Protein AF-A0A225ULP5-F1 (afdb_monomer)

Solvent-accessible surface area (backbone atoms only — not comparable to full-atom values): 18630 Å² total; per-residue (Å²): 131,81,95,67,54,70,68,59,54,51,52,46,53,53,50,53,53,53,52,51,54,61,51,59,73,66,61,77,85,77,83,89,90,82,88,82,90,83,83,90,79,92,70,83,70,77,84,69,77,52,71,67,60,56,49,53,52,48,53,53,54,69,75,39,96,61,97,64,88,80,78,78,78,83,64,71,50,63,64,52,46,52,62,60,49,66,76,42,88,82,40,70,64,61,54,52,37,65,70,62,57,73,85,43,67,78,74,53,68,98,56,97,63,80,62,74,58,64,60,58,38,53,51,51,37,49,54,48,72,75,29,65,74,83,64,44,34,66,73,53,55,28,66,75,62,62,46,55,77,67,56,66,55,52,35,38,55,43,50,54,52,55,50,58,71,50,36,66,83,77,67,60,85,73,49,77,65,56,40,49,54,43,27,51,56,31,38,76,72,72,38,72,91,47,63,78,56,72,32,69,53,76,41,62,48,100,82,58,44,79,79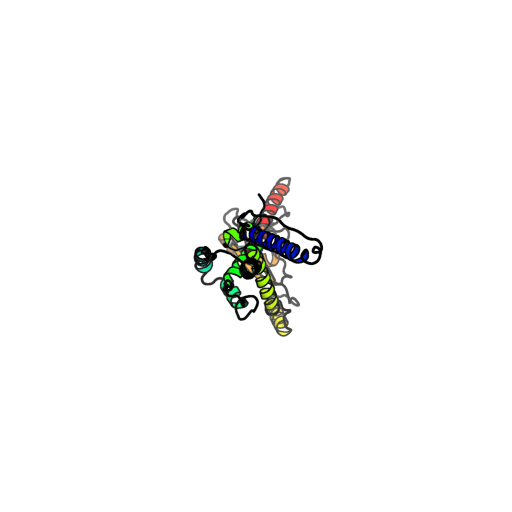,44,79,50,68,86,44,49,49,87,57,55,67,48,62,59,44,65,71,36,68,72,61,36,76,94,42,29,76,82,76,38,59,94,93,40,59,42,84,43,58,58,82,34,75,62,34,86,88,78,53,44,30,47,22,40,94,59,71,96,70,81,68,73,65,55,60,60,49,44,51,54,47,54,57,53,48,52,49,51,52,51,42,52,50,61,73,74,106

Secondary structure (DSSP, 8-state):
-----HHHHHHHHHHHHHHHHHHHTTSTTS-----------------PPPHHHHHHHHHHHHH-S-SS----PPPTHHHHHIIIIIS-TT-HHHHHHHHH-TT-GGG---SSSPPPPHHHHHHHHHHHHH--GGGG-HHHHHHHHT--HHHHHHHHHHHHHHHHHHHHHHS-PPPHHHHHHHHHHHHHTT-TT--S-EEEEEEE-TTS-EEEEEEEEETTS-HHHHHHHSGGGSHHHHHHH--TT--EEE-TTSPP-TTT--EEETT--SS-STHHHHHHHHHHHHHHHHHHHHHHHH-

pLDDT: mean 74.38, std 12.73, range [35.09, 89.69]

Sequence (299 aa):
MSNQSERRLLLRELMDVMAVAALEEGDDEDMVMSSSAHDADDEEEPLMPQVDDVSEILLLVMSSHYFTGRERISKSTQFIVESVLESTPTSRFRQITRMVEPHNPIFQNQSVCPQAPVWLQLAIILDRFANYGTGASLSRSQRLWGIGKGTVDDYPGGVVKALNELSPQFVKWPSAMERRKTSRRMTKSGFHGCRYNLNAQVVCDGRRRIISFLSGWPGSCPDSTIYQEKTLSKDVFKHGFFSSGGYLLADSAYPADLTYNTVVPAYKSNMKGNDIEDFNTCIAHARVLNEHTIGVLKN

Nearest PDB structures (foldseek):
  6zqf-assembly1_UU  TM=1.888E-01  e=6.247E+00  Saccharomyces cerevisiae S288C

Radius of gyration: 37.08 Å; Cα contacts (8 Å, |Δi|>4): 218; chains: 1; bounding box: 99×55×100 Å

Mean predicted aligned error: 19.05 Å

Structure (mmCIF, N/CA/C/O backbone):
data_AF-A0A225ULP5-F1
#
_entry.id   AF-A0A225ULP5-F1
#
loop_
_atom_site.group_PDB
_atom_site.id
_atom_site.type_symbol
_atom_site.label_atom_id
_atom_site.label_alt_id
_atom_site.label_comp_id
_atom_site.label_asym_id
_atom_site.label_entity_id
_atom_site.label_seq_id
_atom_site.pdbx_PDB_ins_code
_atom_site.Cartn_x
_atom_site.Cartn_y
_atom_site.Cartn_z
_atom_site.occupancy
_atom_site.B_iso_or_equiv
_atom_site.auth_seq_id
_atom_site.auth_comp_id
_atom_site.auth_asym_id
_atom_site.auth_atom_id
_atom_site.pdbx_PDB_model_num
ATOM 1 N N . MET A 1 1 ? -39.471 22.620 14.750 1.00 39.50 1 MET A N 1
ATOM 2 C CA . MET A 1 1 ? -39.909 21.705 15.827 1.00 39.50 1 MET A CA 1
ATOM 3 C C . MET A 1 1 ? -38.665 21.319 16.612 1.00 39.50 1 MET A C 1
ATOM 5 O O . MET A 1 1 ? -37.669 20.983 15.981 1.00 39.50 1 MET A O 1
ATOM 9 N N . SER A 1 2 ? -38.643 21.529 17.931 1.00 40.25 2 SER A N 1
ATOM 10 C CA . SER A 1 2 ? -37.429 21.357 18.739 1.00 40.25 2 SER A CA 1
ATOM 11 C C . SER A 1 2 ? -37.002 1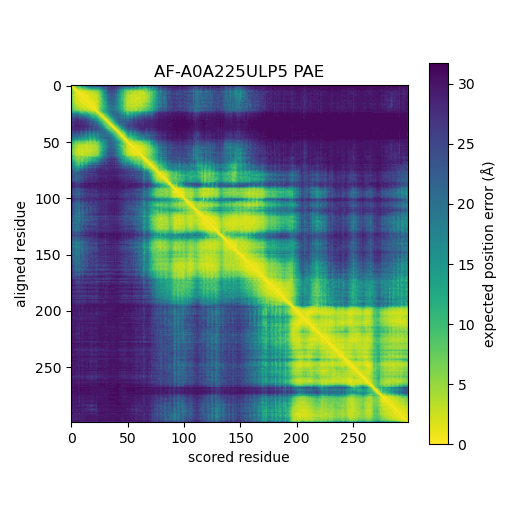9.881 18.772 1.00 40.25 2 SER A C 1
ATOM 13 O O . SER A 1 2 ? -37.823 18.987 18.930 1.00 40.25 2 SER A O 1
ATOM 15 N N . ASN A 1 3 ? -35.703 19.619 18.603 1.00 47.53 3 ASN A N 1
ATOM 16 C CA . ASN A 1 3 ? -35.085 18.285 18.685 1.00 47.53 3 ASN A CA 1
ATOM 17 C C . ASN A 1 3 ? -34.942 17.830 20.155 1.00 47.53 3 ASN A C 1
ATOM 19 O O . ASN A 1 3 ? -33.852 17.476 20.609 1.00 47.53 3 ASN A O 1
ATOM 23 N N . GLN A 1 4 ? -36.007 17.918 20.950 1.00 56.12 4 GLN A N 1
ATOM 24 C CA . GLN A 1 4 ? -35.995 17.449 22.335 1.00 56.12 4 GLN A CA 1
ATOM 25 C C . GLN A 1 4 ? -36.648 16.071 22.411 1.00 56.12 4 GLN A C 1
ATOM 27 O O . GLN A 1 4 ? -37.736 15.860 21.890 1.00 56.12 4 GLN A O 1
ATOM 32 N N . SER A 1 5 ? -35.953 15.109 23.024 1.00 75.38 5 SER A N 1
ATOM 33 C CA . SER A 1 5 ? -36.510 13.776 23.265 1.00 75.38 5 SER A CA 1
ATOM 34 C C . SER A 1 5 ? -37.650 13.867 24.279 1.00 75.38 5 SER A C 1
ATOM 36 O O . SER A 1 5 ? -37.499 14.610 25.248 1.00 75.38 5 SER A O 1
ATOM 38 N N . GLU A 1 6 ? -38.689 13.042 24.153 1.00 77.81 6 GLU A N 1
ATOM 39 C CA . GLU A 1 6 ? -39.804 12.945 25.119 1.00 77.81 6 GLU A CA 1
ATOM 40 C C . GLU A 1 6 ? -39.312 12.832 26.574 1.00 77.81 6 GLU A C 1
ATOM 42 O O . GLU A 1 6 ? -39.811 13.518 27.454 1.00 77.81 6 GLU A O 1
ATOM 47 N N . ARG A 1 7 ? -38.211 12.104 26.822 1.00 80.75 7 ARG A N 1
ATOM 48 C CA . ARG A 1 7 ? -37.552 12.030 28.144 1.00 80.75 7 ARG A CA 1
ATOM 49 C C . ARG A 1 7 ? -37.084 13.366 28.706 1.00 80.75 7 ARG A C 1
ATOM 51 O O . ARG A 1 7 ? -37.122 13.566 29.910 1.00 80.75 7 ARG A O 1
ATOM 58 N N . ARG A 1 8 ? -36.588 14.261 27.856 1.00 78.19 8 ARG A N 1
ATOM 59 C CA . ARG A 1 8 ? -36.115 15.583 28.288 1.00 78.19 8 ARG A CA 1
ATOM 60 C C . ARG A 1 8 ? -37.282 16.513 28.593 1.00 78.19 8 ARG A C 1
ATOM 62 O O . ARG A 1 8 ? -37.129 17.356 29.462 1.00 78.19 8 ARG A O 1
ATOM 69 N N . LEU A 1 9 ? -38.397 16.351 27.882 1.00 83.44 9 LEU A N 1
ATOM 70 C CA . LEU A 1 9 ? -39.633 17.073 28.168 1.00 83.44 9 LEU A CA 1
ATOM 71 C C . LEU A 1 9 ? -40.211 16.601 29.504 1.00 83.44 9 LEU A C 1
ATOM 73 O O . LEU A 1 9 ? -40.370 17.419 30.397 1.00 83.44 9 LEU A O 1
ATOM 77 N N . LEU A 1 10 ? -40.345 15.285 29.692 1.00 83.50 10 LEU A N 1
ATOM 78 C CA . LEU A 1 10 ? -40.861 14.716 30.937 1.00 83.50 10 LEU A CA 1
ATOM 79 C C . LEU A 1 10 ? -39.982 15.049 32.153 1.00 83.50 10 LEU A C 1
ATOM 81 O O . LEU A 1 10 ? -40.494 15.410 33.202 1.00 83.50 10 LEU A O 1
ATOM 85 N N . LEU A 1 11 ? -38.650 14.974 32.022 1.00 84.12 11 LEU A N 1
ATOM 86 C CA . LEU A 1 11 ? -37.740 15.375 33.105 1.00 84.12 11 LEU A CA 1
ATOM 87 C C . LEU A 1 11 ? -37.905 16.843 33.486 1.00 84.12 11 LEU A C 1
ATOM 89 O O . LEU A 1 11 ? -37.796 17.180 34.657 1.00 84.12 11 LEU A O 1
ATOM 93 N N . ARG A 1 12 ? -38.132 17.709 32.498 1.00 83.81 12 ARG A N 1
ATOM 94 C CA . ARG A 1 12 ? -38.349 19.128 32.746 1.00 83.81 12 ARG A CA 1
ATOM 95 C C . ARG A 1 12 ? -39.672 19.351 33.473 1.00 83.81 12 ARG A C 1
ATOM 97 O O . ARG A 1 12 ? -39.670 20.037 34.478 1.00 83.81 12 ARG A O 1
ATOM 104 N N . GLU A 1 13 ? -40.748 18.725 33.009 1.00 86.44 13 GLU A N 1
ATOM 105 C CA . GLU A 1 13 ? -42.068 18.822 33.642 1.00 86.44 13 GLU A CA 1
ATOM 106 C C . GLU A 1 13 ? -42.039 18.323 35.093 1.00 86.44 13 GLU A C 1
ATOM 108 O O . GLU A 1 13 ? -42.520 19.013 35.983 1.00 86.44 13 GLU A O 1
ATOM 113 N N . LEU A 1 14 ? -41.396 17.180 35.361 1.00 85.25 14 LEU A N 1
ATOM 114 C CA . LEU A 1 14 ? -41.259 16.647 36.723 1.00 85.25 14 LEU A CA 1
ATOM 115 C C . LEU A 1 14 ? -40.409 17.552 37.627 1.00 85.25 14 LEU A C 1
ATOM 117 O O . LEU A 1 14 ? -40.737 17.735 38.794 1.00 85.25 14 LEU A O 1
ATOM 121 N N . MET A 1 15 ? -39.324 18.130 37.101 1.00 83.56 15 MET A N 1
ATOM 122 C CA . MET A 1 15 ? -38.504 19.084 37.854 1.00 83.56 15 MET A CA 1
ATOM 123 C C . MET A 1 15 ? -39.242 20.396 38.130 1.00 83.56 15 MET A C 1
ATOM 125 O O . MET A 1 15 ? -39.074 20.952 39.210 1.00 83.56 15 MET A O 1
ATOM 129 N N . ASP A 1 16 ? -40.044 20.877 37.178 1.00 83.56 16 ASP A N 1
ATOM 130 C CA . ASP A 1 16 ? -40.845 22.091 37.334 1.00 83.56 16 ASP A CA 1
ATOM 131 C C . ASP A 1 16 ? -41.926 21.878 38.417 1.00 83.56 16 ASP A C 1
ATOM 133 O O . ASP A 1 16 ? -42.086 22.732 39.282 1.00 83.56 16 ASP A O 1
ATOM 137 N N . VAL A 1 17 ? -42.589 20.712 38.453 1.00 83.19 17 VAL A N 1
ATOM 138 C CA . VAL A 1 17 ? -43.559 20.351 39.512 1.00 83.19 17 VAL A CA 1
ATOM 139 C C . VAL A 1 17 ? -42.892 20.248 40.889 1.00 83.19 17 VAL A C 1
ATOM 141 O O . VAL A 1 17 ? -43.392 20.821 41.852 1.00 83.19 17 VAL A O 1
ATOM 144 N N . MET A 1 18 ? -41.733 19.588 40.985 1.00 78.12 18 MET A N 1
ATOM 145 C CA . MET A 1 18 ? -40.966 19.505 42.240 1.00 78.12 18 MET A CA 1
ATOM 146 C C . MET A 1 18 ? -40.493 20.878 42.733 1.00 78.12 18 MET A C 1
ATOM 148 O O . MET A 1 18 ? -40.438 21.118 43.935 1.00 78.12 18 MET A O 1
ATOM 152 N N . ALA A 1 19 ? -40.133 21.779 41.815 1.00 80.00 19 ALA A N 1
ATOM 153 C CA . ALA A 1 19 ? -39.717 23.132 42.163 1.00 80.00 19 ALA A CA 1
ATOM 154 C C . ALA A 1 19 ? -40.884 23.976 42.690 1.00 80.00 19 ALA A C 1
ATOM 156 O O . ALA A 1 19 ? -40.674 24.762 43.604 1.00 80.00 19 ALA A O 1
ATOM 157 N N . VAL A 1 20 ? -42.091 23.809 42.139 1.00 80.00 20 VAL A N 1
ATOM 158 C CA . VAL A 1 20 ? -43.304 24.470 42.648 1.00 80.00 20 VAL A CA 1
ATOM 159 C C . VAL A 1 20 ? -43.639 23.961 44.050 1.00 80.00 20 VAL A C 1
ATOM 161 O O . VAL A 1 20 ? -43.757 24.773 44.960 1.00 80.00 20 VAL A O 1
ATOM 164 N N . ALA A 1 21 ? -43.660 22.642 44.256 1.00 74.62 21 ALA A N 1
ATOM 165 C CA . ALA A 1 21 ? -43.948 22.060 45.567 1.00 74.62 21 ALA A CA 1
ATOM 166 C C . ALA A 1 21 ? -42.938 22.486 46.654 1.00 74.62 21 ALA A C 1
ATOM 168 O O . ALA A 1 21 ? -43.321 22.810 47.772 1.00 74.62 21 ALA A O 1
ATOM 169 N N . ALA A 1 22 ? -41.646 22.563 46.315 1.00 71.62 22 ALA A N 1
ATOM 170 C CA . ALA A 1 22 ? -40.610 23.018 47.246 1.00 71.62 22 ALA A CA 1
ATOM 171 C C . ALA A 1 22 ? -40.688 24.520 47.585 1.00 71.62 22 ALA A C 1
ATOM 173 O O . ALA A 1 22 ? -40.107 24.950 48.580 1.00 71.62 22 ALA A O 1
ATOM 174 N N . LEU A 1 23 ? -41.341 25.328 46.741 1.00 72.31 23 LEU A N 1
ATOM 175 C CA . LEU A 1 23 ? -41.609 26.739 47.026 1.00 72.31 23 LEU A CA 1
ATOM 176 C C . LEU A 1 23 ? -42.868 26.901 47.887 1.00 72.31 23 LEU A C 1
ATOM 178 O O . LEU A 1 23 ? -42.881 27.770 48.749 1.00 72.31 23 LEU A O 1
ATOM 182 N N . GLU A 1 24 ? -43.877 26.048 47.698 1.00 66.56 24 GLU A N 1
ATOM 183 C CA . GLU A 1 24 ? -45.106 26.036 48.505 1.00 66.56 24 GLU A CA 1
ATOM 184 C C . GLU A 1 24 ? -44.848 25.568 49.951 1.00 66.56 24 GLU A C 1
ATOM 186 O O . GLU A 1 24 ? -45.365 26.176 50.881 1.00 66.56 24 GLU A O 1
ATOM 191 N N . GLU A 1 25 ? -43.958 24.592 50.178 1.00 60.66 25 GLU A N 1
ATOM 192 C CA . GLU A 1 25 ? -43.527 24.184 51.534 1.00 60.66 25 GLU A CA 1
ATOM 193 C C . GLU A 1 25 ? -42.713 25.264 52.286 1.00 60.66 25 GLU A C 1
ATOM 195 O O . GLU A 1 25 ? -42.479 25.145 53.489 1.00 60.66 25 GLU A O 1
ATOM 200 N N . GLY A 1 26 ? -42.241 26.308 51.591 1.00 52.88 26 GLY A N 1
ATOM 201 C CA . GLY A 1 26 ? -41.399 27.369 52.153 1.00 52.88 26 GLY A CA 1
ATOM 202 C C . GLY A 1 26 ? -42.147 28.596 52.683 1.00 52.88 26 GLY A C 1
ATOM 203 O O . GLY A 1 26 ? -41.527 29.408 53.370 1.00 52.88 26 GLY A O 1
ATOM 204 N N . ASP A 1 27 ? -43.443 28.735 52.386 1.00 51.03 27 ASP A N 1
ATOM 205 C CA . ASP A 1 27 ? -44.245 29.924 52.730 1.00 51.03 27 ASP A CA 1
ATOM 206 C C . ASP A 1 27 ? -45.135 29.733 53.981 1.00 51.03 27 ASP A C 1
ATOM 208 O O . ASP A 1 27 ? -45.768 30.684 54.445 1.00 51.03 27 ASP A O 1
ATOM 212 N N . ASP A 1 28 ? -45.127 28.547 54.604 1.00 51.75 28 ASP A N 1
ATOM 213 C CA . ASP A 1 28 ? -45.959 28.233 55.779 1.00 51.75 28 ASP A CA 1
ATOM 214 C C . ASP A 1 28 ? -45.434 28.787 57.126 1.00 51.75 28 ASP A C 1
ATOM 216 O O . ASP A 1 28 ? -46.102 28.645 58.154 1.00 51.75 28 ASP A O 1
ATOM 220 N N . GLU A 1 29 ? -44.274 29.458 57.171 1.00 50.09 29 GLU A N 1
ATOM 221 C CA . GLU A 1 29 ? -43.742 30.014 58.434 1.00 50.09 29 GLU A CA 1
ATOM 222 C C . GLU A 1 29 ? -44.135 31.474 58.735 1.00 50.09 29 GLU A C 1
ATOM 224 O O . GLU A 1 29 ? -43.876 31.936 59.847 1.00 50.09 29 GLU A O 1
ATOM 229 N N . ASP A 1 30 ? -44.824 32.195 57.839 1.00 47.12 30 ASP A N 1
ATOM 230 C CA . ASP A 1 30 ? -45.014 33.651 57.994 1.00 47.12 30 ASP A CA 1
ATOM 231 C C . ASP A 1 30 ? -46.463 34.164 57.851 1.00 47.12 30 ASP A C 1
ATOM 233 O O . ASP A 1 30 ? -46.681 35.269 57.355 1.00 47.12 30 ASP A O 1
ATOM 237 N N . MET A 1 31 ? -47.495 33.457 58.344 1.00 48.44 31 MET A N 1
ATOM 238 C CA . MET A 1 31 ? -48.787 34.136 58.586 1.00 48.44 31 MET A CA 1
ATOM 239 C C . MET A 1 31 ? -49.786 33.439 59.531 1.00 48.44 31 MET A C 1
ATOM 241 O O . MET A 1 31 ? -50.795 32.918 59.079 1.00 48.44 31 MET A O 1
ATOM 245 N N . VAL A 1 32 ? -49.642 33.561 60.863 1.00 39.66 32 VAL A N 1
ATOM 246 C CA . VAL A 1 32 ? -50.827 33.518 61.757 1.00 39.66 32 VAL A CA 1
ATOM 247 C C . VAL A 1 32 ? -50.667 34.407 62.997 1.00 39.66 32 VAL A C 1
ATOM 249 O O . VAL A 1 32 ? -50.067 34.010 63.989 1.00 39.66 32 VAL A O 1
ATOM 252 N N . MET A 1 33 ? -51.318 35.575 62.985 1.00 41.84 33 MET A N 1
ATOM 253 C CA . MET A 1 33 ? -52.069 36.103 64.135 1.00 41.84 33 MET A CA 1
ATOM 254 C C . MET A 1 33 ? -53.124 37.102 63.636 1.00 41.84 33 MET A C 1
ATOM 256 O O . MET A 1 33 ? -52.791 38.255 63.380 1.00 41.84 33 MET A O 1
ATOM 260 N N . SER A 1 34 ? -54.389 36.667 63.524 1.00 35.66 34 SER A N 1
ATOM 261 C CA . SER A 1 34 ? -55.598 37.436 63.902 1.00 35.66 34 SER A CA 1
ATOM 262 C C . SER A 1 34 ? -56.892 36.860 63.292 1.00 35.66 34 SER A C 1
ATOM 264 O O . SER A 1 34 ? -57.268 37.183 62.174 1.00 35.66 34 SER A O 1
ATOM 266 N N . SER A 1 35 ? -57.586 36.064 64.109 1.00 40.59 35 SER A N 1
ATOM 267 C CA . SER A 1 35 ? -59.045 35.943 64.306 1.00 40.59 35 SER A CA 1
ATOM 268 C C . SER A 1 35 ? -60.075 36.065 63.157 1.00 40.59 35 SER A C 1
ATOM 270 O O . SER A 1 35 ? -60.292 37.135 62.597 1.00 40.59 35 SER A O 1
ATOM 272 N N . SER A 1 36 ? -60.932 35.033 63.144 1.00 35.09 36 SER A N 1
ATOM 273 C CA . SER A 1 36 ? -62.414 35.045 63.194 1.00 35.09 36 SER A CA 1
ATOM 274 C C . SER A 1 36 ? -63.199 34.594 61.949 1.00 35.09 36 SER A C 1
ATOM 276 O O . SER A 1 36 ? -63.136 35.210 60.898 1.00 35.09 36 SER A O 1
ATOM 278 N N . ALA A 1 37 ? -63.957 33.508 62.176 1.00 47.12 37 ALA A N 1
ATOM 279 C CA . ALA A 1 37 ? -65.254 33.081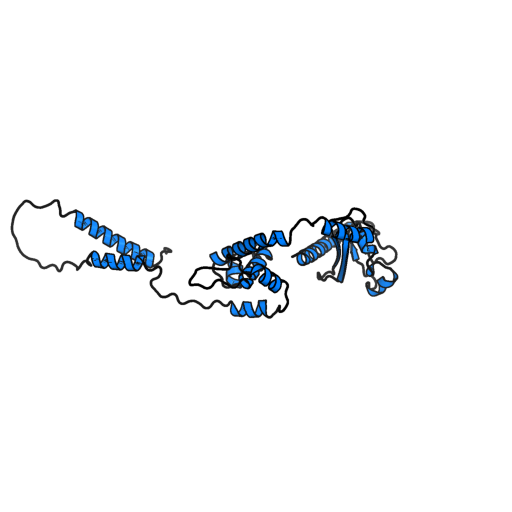 61.630 1.00 47.12 37 ALA A CA 1
ATOM 280 C C . ALA A 1 37 ? -65.682 33.521 60.213 1.00 47.12 37 ALA A C 1
ATOM 282 O O . ALA A 1 37 ? -66.011 34.684 60.015 1.00 47.12 37 ALA A O 1
ATOM 283 N N . HIS A 1 38 ? -65.880 32.558 59.302 1.00 42.22 38 HIS A N 1
ATOM 284 C CA . HIS A 1 38 ? -67.211 32.103 58.845 1.00 42.22 38 HIS A CA 1
ATOM 285 C C . HIS A 1 38 ? -67.125 31.117 57.659 1.00 42.22 38 HIS A C 1
ATOM 287 O O . HIS A 1 38 ? -66.359 31.336 56.733 1.00 42.22 38 HIS A O 1
ATOM 293 N N . ASP A 1 39 ? -67.940 30.060 57.763 1.00 38.75 39 ASP A N 1
ATOM 294 C CA . ASP A 1 39 ? -68.722 29.326 56.747 1.00 38.75 39 ASP A CA 1
ATOM 295 C C . ASP A 1 39 ? -68.138 28.923 55.371 1.00 38.75 39 ASP A C 1
ATOM 297 O O . ASP A 1 39 ? -67.819 29.757 54.536 1.00 38.75 39 ASP A O 1
ATOM 301 N N . ALA A 1 40 ? -68.161 27.596 55.163 1.00 52.03 40 ALA A N 1
ATOM 302 C CA . ALA A 1 40 ? -68.559 26.821 53.977 1.00 52.03 40 ALA A CA 1
ATOM 303 C C . ALA A 1 40 ? -68.211 27.329 52.562 1.00 52.03 40 ALA A C 1
ATOM 305 O O . ALA A 1 40 ? -68.836 28.257 52.065 1.00 52.03 40 ALA A O 1
ATOM 306 N N . ASP A 1 41 ? -67.360 26.564 51.871 1.00 40.78 41 ASP A N 1
ATOM 307 C CA . ASP A 1 41 ? -67.678 25.944 50.575 1.00 40.78 41 ASP A CA 1
ATOM 308 C C . ASP A 1 41 ? -66.669 24.803 50.312 1.00 40.78 41 ASP A C 1
ATOM 310 O O . ASP A 1 41 ? -65.458 25.014 50.337 1.00 40.78 41 ASP A O 1
ATOM 314 N N . ASP A 1 42 ? -67.174 23.577 50.122 1.00 46.12 42 ASP A N 1
ATOM 315 C CA . ASP A 1 42 ? -66.403 22.417 49.647 1.00 46.12 42 ASP A CA 1
ATOM 316 C C . ASP A 1 42 ? -66.082 22.630 48.153 1.00 46.12 42 ASP A C 1
ATOM 318 O O . ASP A 1 42 ? -66.802 22.147 47.275 1.00 46.12 42 ASP A O 1
ATOM 322 N N . GLU A 1 43 ? -65.021 23.376 47.840 1.00 53.03 43 GLU A N 1
ATOM 323 C CA . GLU A 1 43 ? -64.349 23.216 46.549 1.00 53.03 43 GLU A CA 1
ATOM 324 C C . GLU A 1 43 ? -63.406 22.011 46.661 1.00 53.03 43 GLU A C 1
ATOM 326 O O . GLU A 1 43 ? -62.500 22.000 47.491 1.00 53.03 43 GLU A O 1
ATOM 331 N N . GLU A 1 44 ? -63.647 20.969 45.855 1.00 48.88 44 GLU A N 1
ATOM 332 C CA . GLU A 1 44 ? -62.711 19.854 45.665 1.00 48.88 44 GLU A CA 1
ATOM 333 C C . GLU A 1 44 ? -61.361 20.423 45.209 1.00 48.88 44 GLU A C 1
ATOM 335 O O . GLU A 1 44 ? -61.142 20.705 44.028 1.00 48.88 44 GLU A O 1
ATOM 340 N N . GLU A 1 45 ? -60.460 20.614 46.168 1.00 49.91 45 GLU A N 1
ATOM 341 C CA . GLU A 1 45 ? -59.076 20.983 45.928 1.00 49.91 45 GLU A CA 1
ATOM 342 C C . GLU A 1 45 ? -58.464 19.913 45.004 1.00 49.91 45 GLU A C 1
ATOM 344 O O . GLU A 1 45 ? -58.595 18.712 45.282 1.00 49.91 45 GLU A O 1
ATOM 349 N N . PRO A 1 46 ? -57.866 20.290 43.857 1.00 49.06 46 PRO A N 1
ATOM 350 C CA . PRO A 1 46 ? -57.324 19.309 42.931 1.00 49.06 46 PRO A CA 1
ATOM 351 C C . PRO A 1 46 ? -56.303 18.459 43.684 1.00 49.06 46 PRO A C 1
ATOM 353 O O . PRO A 1 46 ? -55.375 19.017 44.263 1.00 49.06 46 PRO A O 1
ATOM 356 N N . LEU A 1 47 ? -56.461 17.127 43.677 1.00 50.97 47 LEU A N 1
ATOM 357 C CA . LEU A 1 47 ? -55.461 16.203 44.218 1.00 50.97 47 LEU A CA 1
ATOM 358 C C . LEU A 1 47 ? -54.130 16.447 43.490 1.00 50.97 47 LEU A C 1
ATOM 360 O O . LEU A 1 47 ? -53.860 15.871 42.432 1.00 50.97 47 LEU A O 1
ATOM 364 N N . MET A 1 48 ? -53.309 17.331 44.042 1.00 51.41 48 MET A N 1
ATOM 365 C CA . MET A 1 48 ? -51.921 17.482 43.653 1.00 51.41 48 MET A CA 1
ATOM 366 C C . MET A 1 48 ? -51.246 16.142 43.979 1.00 51.41 48 MET A C 1
ATOM 368 O O . MET A 1 48 ? -51.417 15.636 45.093 1.00 51.41 48 MET A O 1
ATOM 372 N N . PRO A 1 49 ? -50.545 15.508 43.019 1.00 60.41 49 PRO A N 1
ATOM 373 C CA . PRO A 1 49 ? -49.775 14.303 43.303 1.00 60.41 49 PRO A CA 1
ATOM 374 C C . PRO A 1 49 ? -48.845 14.584 44.481 1.00 60.41 49 PRO A C 1
ATOM 376 O O . PRO A 1 49 ? -48.209 15.641 44.500 1.00 60.41 49 PRO A O 1
ATOM 379 N N . GLN A 1 50 ? -48.770 13.678 45.460 1.00 66.44 50 GLN A N 1
ATOM 380 C CA . GLN A 1 50 ? -47.906 13.917 46.612 1.00 66.44 50 GLN A CA 1
ATOM 381 C C . GLN A 1 50 ? -46.458 14.066 46.129 1.00 66.44 50 GLN A C 1
ATOM 383 O O . GLN A 1 50 ? -46.032 13.400 45.182 1.00 66.44 50 GLN A O 1
ATOM 388 N N . VAL A 1 51 ? -45.698 14.959 46.762 1.00 69.25 51 VAL A N 1
ATOM 389 C CA . VAL A 1 51 ? -44.302 15.260 46.394 1.00 69.25 51 VAL A CA 1
ATOM 390 C C . VAL A 1 51 ? -43.450 13.986 46.352 1.00 69.25 51 VAL A C 1
ATOM 392 O O . VAL A 1 51 ? -42.581 13.832 45.486 1.00 69.25 51 VAL A O 1
ATOM 395 N N . ASP A 1 52 ? -43.763 13.031 47.226 1.00 72.62 52 ASP A N 1
ATOM 396 C CA . ASP A 1 52 ? -43.151 11.705 47.266 1.00 72.62 52 ASP A CA 1
ATOM 397 C C . ASP A 1 52 ? -43.415 10.895 45.981 1.00 72.62 52 ASP A C 1
ATOM 399 O O . ASP A 1 52 ? -42.478 10.333 45.409 1.00 72.62 52 ASP A O 1
ATOM 403 N N . ASP A 1 53 ? -44.641 10.916 45.443 1.00 78.12 53 ASP A N 1
ATOM 404 C CA . ASP A 1 53 ? -45.005 10.211 44.204 1.00 78.12 53 ASP A CA 1
ATOM 405 C C . ASP A 1 53 ? -44.246 10.778 42.991 1.00 78.12 53 ASP A C 1
ATOM 407 O O . ASP A 1 53 ? -43.728 10.042 42.142 1.00 78.12 53 ASP A O 1
ATOM 411 N N . VAL A 1 54 ? -44.135 12.109 42.907 1.00 79.88 54 VAL A N 1
ATOM 412 C CA . VAL A 1 54 ? -43.399 12.793 41.829 1.00 79.88 54 VAL A CA 1
ATOM 413 C C . VAL A 1 54 ? -41.897 12.515 41.940 1.00 79.88 54 VAL A C 1
ATOM 415 O O . VAL A 1 54 ? -41.228 12.292 40.923 1.00 79.88 54 VAL A O 1
ATOM 418 N N . SER A 1 55 ? -41.372 12.459 43.165 1.00 78.00 55 SER A N 1
ATOM 419 C CA . SER A 1 55 ? -39.973 12.135 43.457 1.00 78.00 55 SER A CA 1
ATOM 420 C C . SER A 1 55 ? -39.609 10.707 43.046 1.00 78.00 55 SER A C 1
ATOM 422 O O . SER A 1 55 ? -38.565 10.488 42.420 1.00 78.00 55 SER A O 1
ATOM 424 N N . GLU A 1 56 ? -40.473 9.731 43.329 1.00 82.81 56 GLU A N 1
ATOM 425 C CA . GLU A 1 56 ? -40.277 8.341 42.906 1.00 82.81 56 GLU A CA 1
ATOM 426 C C . GLU A 1 56 ? -40.265 8.205 41.379 1.00 82.81 56 GLU A C 1
ATOM 428 O O . GLU A 1 56 ? -39.376 7.561 40.806 1.00 82.81 56 GLU A O 1
ATOM 433 N N . ILE A 1 57 ? -41.201 8.870 40.695 1.00 82.50 57 ILE A N 1
ATOM 434 C CA . ILE A 1 57 ? -41.255 8.887 39.230 1.00 82.50 57 ILE A CA 1
ATOM 435 C C . ILE A 1 57 ? -39.994 9.551 38.663 1.00 82.50 57 ILE A C 1
ATOM 437 O O . ILE A 1 57 ? -39.384 9.022 37.729 1.00 82.50 57 ILE A O 1
ATOM 441 N N . LEU A 1 58 ? -39.543 10.667 39.239 1.00 82.44 58 LEU A N 1
ATOM 442 C CA . LEU A 1 58 ? -38.321 11.346 38.813 1.00 82.44 58 LEU A CA 1
ATOM 443 C C . LEU A 1 58 ? -37.095 10.430 38.940 1.00 82.44 58 LEU A C 1
ATOM 445 O O . LEU A 1 58 ? -36.312 10.320 37.992 1.00 82.44 58 LEU A O 1
ATOM 449 N N . LEU A 1 59 ? -36.955 9.704 40.053 1.00 81.56 59 LEU A N 1
ATOM 450 C CA . LEU A 1 59 ? -35.884 8.722 40.257 1.00 81.56 59 LEU A CA 1
ATOM 451 C C . LEU A 1 59 ? -35.940 7.575 39.235 1.00 81.56 59 LEU A C 1
ATOM 453 O O . LEU A 1 59 ? -34.903 7.157 38.701 1.00 81.56 59 LEU A O 1
ATOM 457 N N . LEU A 1 60 ? -37.136 7.095 38.894 1.00 82.31 60 LEU A N 1
ATOM 458 C CA . LEU A 1 60 ? -37.337 6.058 37.879 1.00 82.31 60 LEU A CA 1
ATOM 459 C C . LEU A 1 60 ? -36.919 6.541 36.475 1.00 82.31 60 LEU A C 1
ATOM 461 O O . LEU A 1 60 ? -36.226 5.839 35.729 1.00 82.31 60 LEU A O 1
ATOM 465 N N . VAL A 1 61 ? -37.289 7.772 36.116 1.00 82.50 61 VAL A N 1
ATOM 466 C CA . VAL A 1 61 ? -36.938 8.395 34.829 1.00 82.50 61 VAL A CA 1
ATOM 467 C C . VAL A 1 61 ? -35.443 8.742 34.764 1.00 82.50 61 VAL A C 1
ATOM 469 O O . VAL A 1 61 ? -34.813 8.628 33.705 1.00 82.50 61 VAL A O 1
ATOM 472 N N . MET A 1 62 ? -34.836 9.143 35.884 1.00 78.31 62 MET A N 1
ATOM 473 C CA . MET A 1 62 ? -33.399 9.420 35.978 1.00 78.31 62 MET A CA 1
ATOM 474 C C . MET A 1 62 ? -32.556 8.145 35.886 1.00 78.31 62 MET A C 1
ATOM 476 O O . MET A 1 62 ? -31.533 8.156 35.198 1.00 78.31 62 MET A O 1
ATOM 480 N N . SER A 1 63 ? -33.002 7.050 36.506 1.00 77.06 63 SER A N 1
ATOM 481 C CA . SER A 1 63 ? -32.333 5.741 36.454 1.00 77.06 63 SER A CA 1
ATOM 482 C C . SER A 1 63 ? -32.486 5.028 35.103 1.00 77.06 63 SER A C 1
ATOM 484 O O . SER A 1 63 ? -31.660 4.184 34.751 1.00 77.06 63 SER A O 1
ATOM 486 N N . SER A 1 64 ? -33.480 5.415 34.298 1.00 72.75 64 SER A N 1
ATOM 487 C CA . SER A 1 64 ? -33.755 4.826 32.984 1.00 72.75 64 SER A CA 1
ATOM 488 C C . SER A 1 64 ? -33.296 5.727 31.834 1.00 72.75 64 SER A C 1
ATOM 490 O O . SER A 1 64 ? -33.741 6.863 31.669 1.00 72.75 64 SER A O 1
ATOM 492 N N . HIS A 1 65 ? -32.426 5.217 30.959 1.00 65.94 65 HIS A N 1
ATOM 493 C CA . HIS A 1 65 ? -31.953 5.984 29.797 1.00 65.94 65 HIS A CA 1
ATOM 494 C C . HIS A 1 65 ? -32.988 6.031 28.645 1.00 65.94 65 HIS A C 1
ATOM 496 O O . HIS A 1 65 ? -32.933 6.929 27.800 1.00 65.94 65 HIS A O 1
ATOM 502 N N . TYR A 1 66 ? -33.936 5.086 28.594 1.00 70.19 66 TYR A N 1
ATOM 503 C CA . TYR A 1 66 ? -34.982 4.974 27.565 1.00 70.19 66 TYR A CA 1
ATOM 504 C C . TYR A 1 66 ? -36.296 4.468 28.183 1.00 70.19 66 TYR A C 1
ATOM 506 O O . TYR A 1 66 ? -36.245 3.615 29.061 1.00 70.19 66 TYR A O 1
ATOM 514 N N . PHE A 1 67 ? -37.449 4.958 27.708 1.00 68.81 67 PHE A N 1
ATOM 515 C CA . PHE A 1 67 ? -38.780 4.560 28.209 1.00 68.81 67 PHE A CA 1
ATOM 516 C C . PHE A 1 67 ? -39.340 3.283 27.588 1.00 68.81 67 PHE A C 1
ATOM 518 O O . PHE A 1 67 ? -40.210 2.639 28.161 1.00 68.81 67 PHE A O 1
ATOM 525 N N . THR A 1 68 ? -38.845 2.912 26.413 1.00 68.31 68 THR A N 1
ATOM 526 C CA . THR A 1 68 ? -39.243 1.696 25.712 1.00 68.31 68 THR A CA 1
ATOM 527 C C . THR A 1 68 ? -38.037 0.789 25.531 1.00 68.31 68 THR A C 1
ATOM 529 O O . THR A 1 68 ? -36.900 1.248 25.353 1.00 68.31 68 THR A O 1
ATOM 532 N N . GLY A 1 69 ? -38.280 -0.523 25.576 1.00 59.84 69 GLY A N 1
ATOM 533 C CA . GLY A 1 69 ? -37.277 -1.512 25.208 1.00 59.84 69 GLY A CA 1
ATOM 534 C C . GLY A 1 69 ? -36.850 -1.271 23.764 1.00 59.84 69 GLY A C 1
ATOM 535 O O . GLY A 1 69 ? -37.665 -1.345 22.848 1.00 59.84 69 GLY A O 1
ATOM 536 N N . ARG A 1 70 ? -35.575 -0.943 23.541 1.00 61.28 70 ARG A N 1
ATOM 537 C CA . ARG A 1 70 ? -35.066 -0.793 22.177 1.00 61.28 70 ARG A CA 1
ATOM 538 C C . ARG A 1 70 ? -34.988 -2.160 21.517 1.00 61.28 70 ARG A C 1
ATOM 540 O O . ARG A 1 70 ? -34.137 -2.971 21.880 1.00 61.28 70 ARG A O 1
ATOM 547 N N . GLU A 1 71 ? -35.796 -2.372 20.488 1.00 56.62 71 GLU A N 1
ATOM 548 C CA . GLU A 1 71 ? -35.584 -3.495 19.587 1.00 56.62 71 GLU A CA 1
ATOM 549 C C . GLU A 1 71 ? -34.310 -3.279 18.771 1.00 56.62 71 GLU A C 1
ATOM 551 O O . GLU A 1 71 ? -34.052 -2.216 18.193 1.00 56.62 71 GLU A O 1
ATOM 556 N N . ARG A 1 72 ? -33.462 -4.305 18.751 1.00 55.28 72 ARG A N 1
ATOM 557 C CA . ARG A 1 72 ? -32.206 -4.257 18.017 1.00 55.28 72 ARG A CA 1
ATOM 558 C C . ARG A 1 72 ? -32.502 -4.543 16.550 1.00 55.28 72 ARG A C 1
ATOM 560 O O . ARG A 1 72 ? -32.765 -5.683 16.184 1.00 55.28 72 ARG A O 1
ATOM 567 N N . ILE A 1 73 ? -32.410 -3.523 15.702 1.00 57.62 73 ILE A N 1
ATOM 568 C CA . ILE A 1 73 ? -32.479 -3.722 14.250 1.00 57.62 73 ILE A CA 1
ATOM 569 C C . ILE A 1 73 ? -31.310 -4.625 13.835 1.00 57.62 73 ILE A C 1
ATOM 571 O O . ILE A 1 73 ? -30.147 -4.324 14.130 1.00 57.62 73 ILE A O 1
ATOM 575 N N . SER A 1 74 ? -31.627 -5.735 13.166 1.00 51.28 74 SER A N 1
ATOM 576 C CA . SER A 1 74 ? -30.629 -6.643 12.599 1.00 51.28 74 SER A CA 1
ATOM 577 C C . SER A 1 74 ? -29.742 -5.878 11.615 1.00 51.28 74 SER A C 1
ATOM 579 O O . SER A 1 74 ? -30.230 -5.265 10.664 1.00 51.28 74 SER A O 1
ATOM 581 N N . LYS A 1 75 ? -28.429 -5.866 11.861 1.00 59.69 75 LYS A N 1
ATOM 582 C CA . LYS A 1 75 ? -27.467 -5.233 10.953 1.00 59.69 75 LYS A CA 1
ATOM 583 C C . LYS A 1 75 ? -27.170 -6.196 9.807 1.00 59.69 75 LYS A C 1
ATOM 585 O O . LYS A 1 75 ? -26.864 -7.359 10.047 1.00 59.69 75 LYS A O 1
ATOM 590 N N . SER A 1 76 ? -27.189 -5.705 8.567 1.00 59.91 76 SER A N 1
ATOM 591 C CA . SER A 1 76 ? -26.972 -6.485 7.333 1.00 59.91 76 SER A CA 1
ATOM 592 C C . SER A 1 76 ? -25.533 -6.994 7.135 1.00 59.91 76 SER A C 1
ATOM 594 O O . SER A 1 76 ? -25.111 -7.255 6.009 1.00 59.91 76 SER A O 1
ATOM 596 N N . THR A 1 77 ? -24.746 -7.124 8.205 1.00 62.69 77 THR A N 1
ATOM 597 C CA . THR A 1 77 ? -23.341 -7.541 8.149 1.00 62.69 77 THR A CA 1
ATOM 598 C C . THR A 1 77 ? -23.160 -8.928 7.534 1.00 62.69 77 THR A C 1
ATOM 600 O O . THR A 1 77 ? -22.092 -9.190 6.998 1.00 62.69 77 THR A O 1
ATOM 603 N N . GLN A 1 78 ? -24.194 -9.778 7.541 1.00 61.81 78 GLN A N 1
ATOM 604 C CA . GLN A 1 78 ? -24.193 -11.120 6.943 1.00 61.81 78 GLN A CA 1
ATOM 605 C C . GLN A 1 78 ? -23.799 -11.108 5.452 1.00 61.81 78 GLN A C 1
ATOM 607 O O . GLN A 1 78 ? -22.849 -11.777 5.064 1.00 61.81 78 GLN A O 1
ATOM 612 N N . PHE A 1 79 ? -24.442 -10.257 4.642 1.00 63.69 79 PHE A N 1
ATOM 613 C CA . PHE A 1 79 ? -24.153 -10.124 3.205 1.00 63.69 79 PHE A CA 1
ATOM 614 C C . PHE A 1 79 ? -22.702 -9.695 2.938 1.00 63.69 79 PHE A C 1
ATOM 616 O O . PHE A 1 79 ? -22.066 -10.116 1.971 1.00 63.69 79 PHE A O 1
ATOM 623 N N . ILE A 1 80 ? -22.165 -8.849 3.818 1.00 66.38 80 ILE A N 1
ATOM 624 C CA . ILE A 1 80 ? -20.791 -8.355 3.735 1.00 66.38 80 ILE A CA 1
ATOM 625 C C . ILE A 1 80 ? -19.806 -9.464 4.104 1.00 66.38 80 ILE A C 1
ATOM 627 O O . ILE A 1 80 ? -18.773 -9.591 3.454 1.00 66.38 80 ILE A O 1
ATOM 631 N N . VAL A 1 81 ? -20.120 -10.278 5.116 1.00 64.94 81 VAL A N 1
ATOM 632 C CA . VAL A 1 81 ? -19.310 -11.440 5.512 1.00 64.94 81 VAL A CA 1
ATOM 633 C C . VAL A 1 81 ? -19.177 -12.399 4.331 1.00 64.94 81 VAL A C 1
ATOM 635 O O . VAL A 1 81 ? -18.059 -12.751 3.967 1.00 64.94 81 VAL A O 1
ATOM 638 N N . GLU A 1 82 ? -20.295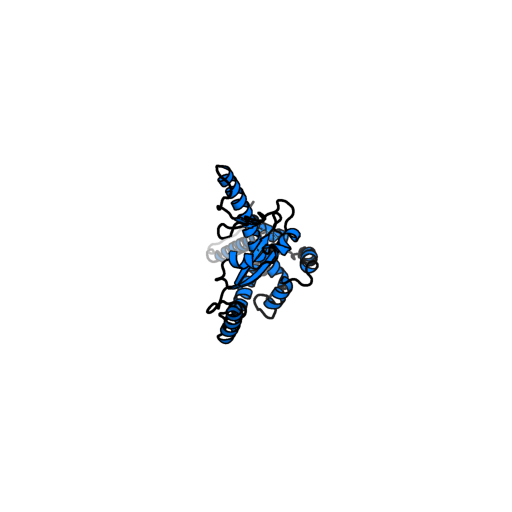 -12.759 3.704 1.00 64.00 82 GLU A N 1
ATOM 639 C CA . GLU A 1 82 ? -20.337 -13.665 2.551 1.00 64.00 82 GLU A CA 1
ATOM 640 C C . GLU A 1 82 ? -19.556 -13.066 1.367 1.00 64.00 82 GLU A C 1
ATOM 642 O O . GLU A 1 82 ? -18.611 -13.668 0.861 1.00 64.00 82 GLU A O 1
ATOM 647 N N . SER A 1 83 ? -19.814 -11.802 1.019 1.00 63.06 83 SER A N 1
ATOM 648 C CA . SER A 1 83 ? -19.136 -11.134 -0.103 1.00 63.06 83 SER A CA 1
ATOM 649 C C . SER A 1 83 ? -17.625 -10.942 0.105 1.00 63.06 83 SER A C 1
ATOM 651 O O . SER A 1 83 ? -16.841 -11.104 -0.833 1.00 63.06 83 SER A O 1
ATOM 653 N N . VAL A 1 84 ? -17.187 -10.574 1.314 1.00 63.78 84 VAL A N 1
ATOM 654 C CA . VAL A 1 84 ? -15.787 -10.214 1.610 1.00 63.78 84 VAL A CA 1
ATOM 655 C C . VAL A 1 84 ? -14.958 -11.437 2.001 1.00 63.78 84 VAL A C 1
ATOM 657 O O . VAL A 1 84 ? -13.815 -11.565 1.558 1.00 63.78 84 VAL A O 1
ATOM 660 N N . LEU A 1 85 ? -15.498 -12.343 2.822 1.00 63.88 85 LEU A N 1
ATOM 661 C CA . LEU A 1 85 ? -14.742 -13.487 3.334 1.00 63.88 85 LEU A CA 1
ATOM 662 C C . LEU A 1 85 ? -14.792 -14.704 2.407 1.00 63.88 85 LEU A C 1
ATOM 664 O O . LEU A 1 85 ? -13.777 -15.403 2.340 1.00 63.88 85 LEU A O 1
ATOM 668 N N . GLU A 1 86 ? -15.890 -14.976 1.691 1.00 62.53 86 GLU A N 1
ATOM 669 C CA . GLU A 1 86 ? -15.969 -16.150 0.798 1.00 62.53 86 GLU A CA 1
ATOM 670 C C . GLU A 1 86 ? -15.210 -15.932 -0.513 1.00 62.53 86 GLU A C 1
ATOM 672 O O . GLU A 1 86 ? -14.571 -16.855 -1.017 1.00 62.53 86 GLU A O 1
ATOM 677 N N . SER A 1 87 ? -15.162 -14.694 -1.012 1.00 56.69 87 SER A N 1
ATOM 678 C CA . SER A 1 87 ? -14.381 -14.345 -2.207 1.00 56.69 87 SER A CA 1
ATOM 679 C C . SER A 1 87 ? -12.861 -14.381 -1.987 1.00 56.69 87 SER A C 1
ATOM 681 O O . SER A 1 87 ? -12.098 -14.340 -2.954 1.00 56.69 87 SER A O 1
ATOM 683 N N . THR A 1 88 ? -12.381 -14.491 -0.738 1.00 55.19 88 THR A N 1
ATOM 684 C CA . THR A 1 88 ? -10.940 -14.516 -0.439 1.00 55.19 88 THR A CA 1
ATOM 685 C C . THR A 1 88 ? -10.523 -15.550 0.625 1.00 55.19 88 THR A C 1
ATOM 687 O O . THR A 1 88 ? -10.172 -15.202 1.757 1.00 55.19 88 THR A O 1
ATOM 690 N N . PRO A 1 89 ? -10.447 -16.847 0.268 1.00 51.44 89 PRO A N 1
ATOM 691 C CA . PRO A 1 89 ? -10.120 -17.921 1.212 1.00 51.44 89 PRO A CA 1
ATOM 692 C C . PRO A 1 89 ? -8.679 -17.878 1.766 1.00 51.44 89 PRO A C 1
ATOM 694 O O . PRO A 1 89 ? -8.421 -18.372 2.868 1.00 51.44 89 PRO A O 1
ATOM 697 N N . THR A 1 90 ? -7.750 -17.235 1.047 1.00 54.53 90 THR A N 1
ATOM 698 C CA . THR A 1 90 ? -6.294 -17.270 1.320 1.00 54.53 90 THR A CA 1
ATOM 699 C C . THR A 1 90 ? -5.632 -15.886 1.222 1.00 54.53 90 THR A C 1
ATOM 701 O O . THR A 1 90 ? -4.446 -15.770 0.916 1.00 54.53 90 THR A O 1
ATOM 704 N N . SER A 1 91 ? -6.391 -14.803 1.420 1.00 63.72 91 SER A N 1
ATOM 705 C CA . SER A 1 91 ? -5.878 -13.438 1.243 1.00 63.72 91 SER A CA 1
ATOM 706 C C . SER A 1 91 ? -4.889 -13.026 2.338 1.00 63.72 91 SER A C 1
ATOM 708 O O . SER A 1 91 ? -5.036 -13.380 3.510 1.00 63.72 91 SER A O 1
ATOM 710 N N . ARG A 1 92 ? -3.917 -12.175 1.966 1.00 69.06 92 ARG A N 1
ATOM 711 C CA . ARG A 1 92 ? -3.060 -11.424 2.909 1.00 69.06 92 ARG A CA 1
ATOM 712 C C . ARG A 1 92 ? -3.883 -10.741 4.006 1.00 69.06 92 ARG A C 1
ATOM 714 O O . ARG A 1 92 ? -3.416 -10.621 5.130 1.00 69.06 92 ARG A O 1
ATOM 721 N N . PHE A 1 93 ? -5.124 -10.364 3.697 1.00 75.25 93 PHE A N 1
ATOM 722 C CA . PHE A 1 93 ? -6.079 -9.814 4.649 1.00 75.25 93 PHE A CA 1
ATOM 723 C C . PHE A 1 93 ? -6.321 -10.745 5.847 1.00 75.25 93 PHE A C 1
ATOM 725 O O . PHE A 1 93 ? -6.139 -10.318 6.985 1.00 75.25 93 P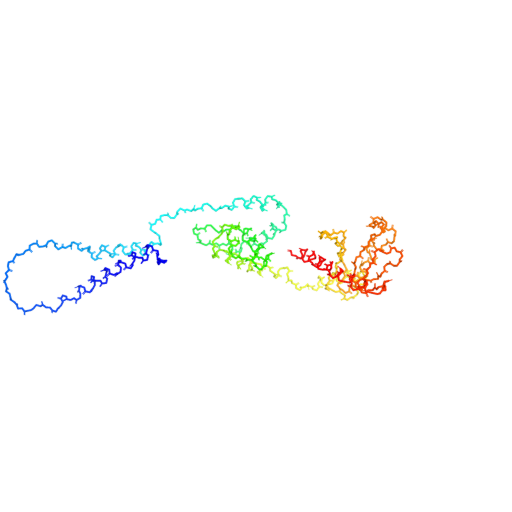HE A O 1
ATOM 732 N N . ARG A 1 94 ? -6.612 -12.038 5.626 1.00 74.81 94 ARG A N 1
ATOM 733 C CA . ARG A 1 94 ? -6.765 -13.024 6.717 1.00 74.81 94 ARG A CA 1
ATOM 734 C C . ARG A 1 94 ? -5.476 -13.200 7.521 1.00 74.81 94 ARG A C 1
ATOM 736 O O . ARG A 1 94 ? -5.534 -13.375 8.734 1.00 74.81 94 ARG A O 1
ATOM 743 N N . GLN A 1 95 ? -4.316 -13.138 6.863 1.00 75.56 95 GLN A N 1
ATOM 744 C CA . GLN A 1 95 ? -3.022 -13.202 7.547 1.00 75.56 95 GLN A CA 1
ATOM 745 C C . GLN A 1 95 ? -2.819 -11.993 8.469 1.00 75.56 95 GLN A C 1
ATOM 747 O O . GLN A 1 95 ? -2.493 -12.183 9.634 1.00 75.56 95 GLN A O 1
ATOM 752 N N . ILE A 1 96 ? -3.082 -10.777 7.984 1.00 75.38 96 ILE A N 1
ATOM 753 C CA . ILE A 1 96 ? -3.028 -9.550 8.792 1.00 75.38 96 ILE A CA 1
ATOM 754 C C . ILE A 1 96 ? -4.029 -9.631 9.946 1.00 75.38 96 ILE A C 1
ATOM 756 O O . ILE A 1 96 ? -3.673 -9.311 11.074 1.00 75.38 96 ILE A O 1
ATOM 760 N N . THR A 1 97 ? -5.240 -10.140 9.694 1.00 78.81 97 THR A N 1
ATOM 761 C CA . THR A 1 97 ? -6.253 -10.340 10.744 1.00 78.81 97 THR A CA 1
ATOM 762 C C . THR A 1 97 ? -5.687 -11.211 11.865 1.00 78.81 97 THR A C 1
ATOM 764 O O . THR A 1 97 ? -5.644 -10.775 13.006 1.00 78.81 97 THR A O 1
ATOM 767 N N . ARG A 1 98 ? -5.119 -12.378 11.528 1.00 79.62 98 ARG A N 1
ATOM 768 C CA . ARG A 1 98 ? -4.494 -13.303 12.491 1.00 79.62 98 ARG A CA 1
ATOM 769 C C . ARG A 1 98 ? -3.259 -12.744 13.197 1.00 79.62 98 ARG A C 1
ATOM 771 O O . ARG A 1 98 ? -2.891 -13.257 14.245 1.00 79.62 98 ARG A O 1
ATOM 778 N N . MET A 1 99 ? -2.579 -11.757 12.615 1.00 74.81 99 MET A N 1
ATOM 779 C CA . MET A 1 99 ? -1.429 -11.094 13.241 1.00 74.81 99 MET A CA 1
ATOM 780 C C . MET A 1 99 ? -1.864 -10.016 14.237 1.00 74.81 99 MET A C 1
ATOM 782 O O . MET A 1 99 ? -1.170 -9.779 15.219 1.00 74.81 99 MET A O 1
ATOM 786 N N . VAL A 1 100 ? -3.001 -9.373 13.973 1.00 75.81 100 VAL A N 1
ATOM 787 C CA . VAL A 1 100 ? -3.567 -8.271 14.765 1.00 75.81 100 VAL A CA 1
ATOM 788 C C . VAL A 1 100 ? -4.479 -8.783 15.891 1.00 75.81 100 VAL A C 1
ATOM 790 O O . VAL A 1 100 ? -4.563 -8.171 16.951 1.00 75.81 100 VAL A O 1
ATOM 793 N N . GLU A 1 101 ? -5.147 -9.913 15.667 1.00 71.00 101 GLU A N 1
ATOM 794 C CA . GLU A 1 101 ? -6.169 -10.506 16.538 1.00 71.00 101 GLU A CA 1
ATOM 795 C C . GLU A 1 101 ? -5.683 -11.083 17.887 1.00 71.00 101 GLU A C 1
ATOM 797 O O . GLU A 1 101 ? -6.428 -10.955 18.861 1.00 71.00 101 GLU A O 1
ATOM 802 N N . PRO A 1 102 ? -4.492 -11.700 18.042 1.00 60.97 102 PRO A N 1
ATOM 803 C CA . PRO A 1 102 ? -4.159 -12.373 19.291 1.00 60.97 102 PRO A CA 1
ATOM 804 C C . PRO A 1 102 ? -3.954 -11.370 20.434 1.00 60.97 102 PRO A C 1
ATOM 806 O O . PRO A 1 102 ? -2.955 -10.660 20.478 1.00 60.97 102 PRO A O 1
ATOM 809 N N . HIS A 1 103 ? -4.871 -11.389 21.406 1.00 61.16 103 HIS A N 1
ATOM 810 C CA . HIS A 1 103 ? -4.712 -10.799 22.745 1.00 61.16 103 HIS A CA 1
ATOM 811 C C . HIS A 1 103 ? -4.503 -9.278 22.783 1.00 61.16 103 HIS A C 1
ATOM 813 O O . HIS A 1 103 ? -4.075 -8.757 23.811 1.00 61.16 103 HIS A O 1
ATOM 819 N N . ASN A 1 104 ? -4.819 -8.550 21.707 1.00 71.81 104 ASN A N 1
ATOM 820 C CA . ASN A 1 104 ? -4.745 -7.096 21.746 1.00 71.81 104 ASN A CA 1
ATOM 821 C C . ASN A 1 104 ? -5.964 -6.530 22.513 1.00 71.81 104 ASN A C 1
ATOM 823 O O . ASN A 1 104 ? -7.097 -6.698 22.043 1.00 71.81 104 ASN A O 1
ATOM 827 N N . PRO A 1 105 ? -5.766 -5.837 23.656 1.00 77.50 105 PRO A N 1
ATOM 828 C CA . PRO A 1 105 ? -6.861 -5.293 24.464 1.00 77.50 105 PRO A CA 1
ATOM 829 C C . PRO A 1 105 ? -7.762 -4.322 23.696 1.00 77.50 105 PRO A C 1
ATOM 831 O O . PRO A 1 105 ? -8.915 -4.132 24.063 1.00 77.50 105 PRO A O 1
ATOM 834 N N . ILE A 1 106 ? -7.261 -3.723 22.612 1.00 81.19 106 ILE A N 1
ATOM 835 C CA . ILE A 1 106 ? -8.005 -2.792 21.756 1.00 81.19 106 ILE A CA 1
ATOM 836 C C . ILE A 1 106 ? -9.230 -3.465 21.117 1.00 81.19 106 ILE A C 1
ATOM 838 O O . ILE A 1 106 ? -10.269 -2.830 20.936 1.00 81.19 106 ILE A O 1
ATOM 842 N N . PHE A 1 107 ? -9.138 -4.759 20.799 1.00 80.69 107 PHE A N 1
ATOM 843 C CA . PHE A 1 107 ? -10.247 -5.527 20.225 1.00 80.69 107 PHE A CA 1
ATOM 844 C C . PHE A 1 107 ? -11.052 -6.286 21.280 1.00 80.69 107 PHE A C 1
ATOM 846 O O . PHE A 1 107 ? -11.815 -7.187 20.944 1.00 80.69 107 PHE A O 1
ATOM 853 N N . GLN A 1 108 ? -10.916 -5.916 22.551 1.00 77.81 108 GLN A N 1
ATOM 854 C CA . GLN A 1 108 ? -11.714 -6.449 23.644 1.00 77.81 108 GLN A CA 1
ATOM 855 C C . GLN A 1 108 ? -12.505 -5.308 24.277 1.00 77.81 108 GLN A C 1
ATOM 857 O O . GLN A 1 108 ? -12.031 -4.179 24.377 1.00 77.81 108 GLN A O 1
ATOM 862 N N . ASN A 1 109 ? -13.739 -5.586 24.686 1.00 76.19 109 ASN A N 1
ATOM 863 C CA . ASN A 1 109 ? -14.527 -4.646 25.468 1.00 76.19 109 ASN A CA 1
ATOM 864 C C . ASN A 1 109 ? -15.112 -5.369 26.689 1.00 76.19 109 ASN A C 1
ATOM 866 O O . ASN A 1 109 ? -15.279 -6.587 26.674 1.00 76.19 109 ASN A O 1
ATOM 870 N N . GLN A 1 110 ? -15.398 -4.613 27.747 1.00 73.25 110 GLN A N 1
ATOM 871 C CA . GLN A 1 110 ? -16.082 -5.103 28.951 1.00 73.25 110 GLN A CA 1
ATOM 872 C C . GLN A 1 110 ? -17.579 -4.751 28.917 1.00 73.25 110 GLN A C 1
ATOM 874 O O . GLN A 1 110 ? -18.198 -4.501 29.947 1.00 73.25 110 GLN A O 1
ATOM 879 N N . SER A 1 111 ? -18.159 -4.654 27.718 1.00 75.88 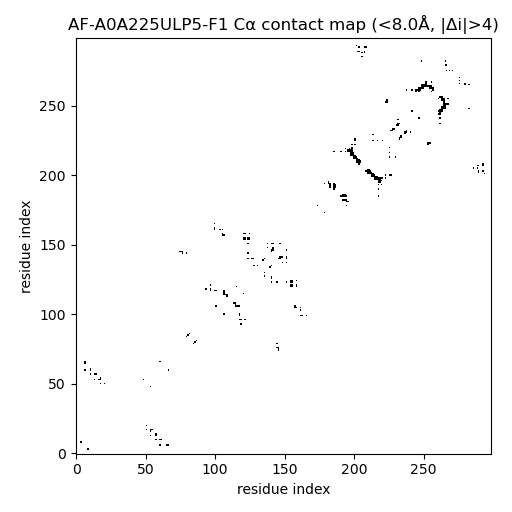111 SER A N 1
ATOM 880 C CA . SER A 1 111 ? -19.555 -4.271 27.530 1.00 75.88 111 SER A CA 1
ATOM 881 C C . SER A 1 111 ? -20.456 -5.499 27.435 1.00 75.88 111 SER A C 1
ATOM 883 O O . SER A 1 111 ? -20.044 -6.573 27.005 1.00 75.88 111 SER A O 1
ATOM 885 N N . VAL A 1 112 ? -21.738 -5.301 27.740 1.00 74.00 112 VAL A N 1
ATOM 886 C CA . VAL A 1 112 ? -22.810 -6.263 27.439 1.00 74.00 112 VAL A CA 1
ATOM 887 C C . VAL A 1 112 ? -22.958 -6.468 25.922 1.00 74.00 112 VAL A C 1
ATOM 889 O O . VAL A 1 112 ? -23.432 -7.504 25.461 1.00 74.00 112 VAL A O 1
ATOM 892 N N . CYS A 1 113 ? -22.543 -5.483 25.117 1.00 69.19 113 CYS A N 1
ATOM 893 C CA . CYS A 1 113 ? -22.528 -5.602 23.665 1.00 69.19 113 CYS A CA 1
ATOM 894 C C . CYS A 1 113 ? -21.223 -6.255 23.180 1.00 69.19 113 CYS A C 1
ATOM 896 O O . CYS A 1 113 ? -20.153 -5.676 23.391 1.00 69.19 113 CYS A O 1
ATOM 898 N N . PRO A 1 114 ? -21.290 -7.382 22.443 1.00 71.19 114 PRO A N 1
ATOM 899 C CA . PRO A 1 114 ? -20.094 -8.036 21.931 1.00 71.19 114 PRO A CA 1
ATOM 900 C C . PRO A 1 114 ? -19.316 -7.091 21.011 1.00 71.19 114 PRO A C 1
ATOM 902 O O . PRO A 1 114 ? -19.905 -6.390 20.179 1.00 71.19 114 PRO A O 1
ATOM 905 N N . GLN A 1 115 ? -17.991 -7.072 21.169 1.00 80.38 115 GLN A N 1
ATOM 906 C CA . GLN A 1 115 ? -17.099 -6.333 20.280 1.00 80.38 115 GLN A CA 1
ATOM 907 C C . GLN A 1 115 ? -17.264 -6.843 18.843 1.00 80.38 115 GLN A C 1
ATOM 909 O O . GLN A 1 115 ? -17.421 -8.042 18.606 1.00 80.38 115 GLN A O 1
ATOM 914 N N . ALA A 1 116 ? -17.216 -5.934 17.869 1.00 81.06 116 ALA A N 1
ATOM 915 C CA . ALA A 1 116 ? -17.198 -6.331 16.469 1.00 81.06 116 ALA A CA 1
ATOM 916 C C . ALA A 1 116 ? -15.927 -7.127 16.135 1.00 81.06 116 ALA A C 1
ATOM 918 O O . ALA A 1 116 ? -14.851 -6.806 16.652 1.00 81.06 116 ALA A O 1
ATOM 919 N N . PRO A 1 117 ? -16.022 -8.109 15.225 1.00 83.69 117 PRO A N 1
ATOM 920 C CA . PRO A 1 117 ? -14.887 -8.944 14.871 1.00 83.69 117 PRO A CA 1
ATOM 921 C C . PRO A 1 117 ? -13.761 -8.120 14.229 1.00 83.69 117 PRO A C 1
ATOM 923 O O . PRO A 1 117 ? -14.014 -7.172 13.483 1.00 83.69 117 PRO A O 1
ATOM 926 N N . VAL A 1 118 ? -12.509 -8.506 14.489 1.00 84.31 118 VAL A N 1
ATOM 927 C CA . VAL A 1 118 ? -11.303 -7.768 14.058 1.00 84.31 118 VAL A CA 1
ATOM 928 C C . VAL A 1 118 ? -11.260 -7.573 12.541 1.00 84.31 118 VAL A C 1
ATOM 930 O O . VAL A 1 118 ? -10.919 -6.492 12.065 1.00 84.31 118 VAL A O 1
ATOM 933 N N . TRP A 1 119 ? -11.676 -8.584 11.768 1.00 83.69 119 TRP A N 1
ATOM 934 C CA . TRP A 1 119 ? -11.734 -8.491 10.307 1.00 83.69 119 TRP A CA 1
ATOM 935 C C . TRP A 1 119 ? -12.663 -7.365 9.835 1.00 83.69 119 TRP A C 1
ATOM 937 O O . TRP A 1 119 ? -12.355 -6.699 8.854 1.00 83.69 119 TRP A O 1
ATOM 947 N N . LEU A 1 120 ? -13.773 -7.105 10.532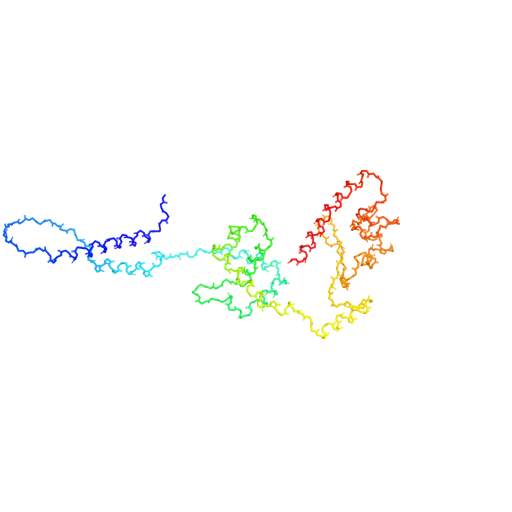 1.00 83.81 120 LEU A N 1
ATOM 948 C CA . LEU A 1 120 ? -14.710 -6.052 10.143 1.00 83.81 120 LEU A CA 1
ATOM 949 C C . LEU A 1 120 ? -14.076 -4.679 10.367 1.00 83.81 120 LEU A C 1
ATOM 951 O O . LEU A 1 120 ? -14.133 -3.817 9.494 1.00 83.81 120 LEU A O 1
ATOM 955 N N . GLN A 1 121 ? -13.404 -4.502 11.506 1.00 87.12 121 GLN A N 1
ATOM 956 C CA . GLN A 1 121 ? -12.675 -3.271 11.817 1.00 87.12 121 GLN A CA 1
ATOM 957 C C . GLN A 1 121 ? -11.547 -3.021 10.800 1.00 87.12 121 GLN A C 1
ATOM 959 O O . GLN A 1 121 ? -11.394 -1.901 10.310 1.00 87.12 121 GLN A O 1
ATOM 964 N N . LEU A 1 122 ? -10.816 -4.077 10.416 1.00 84.25 122 LEU A N 1
ATOM 965 C CA . LEU A 1 122 ? -9.783 -4.040 9.373 1.00 84.25 122 LEU A CA 1
ATOM 966 C C . LEU A 1 122 ? -10.348 -3.718 7.980 1.00 84.25 122 LEU A C 1
ATOM 968 O O . LEU A 1 122 ? -9.742 -2.963 7.225 1.00 84.25 122 LEU A O 1
ATOM 972 N N . ALA A 1 123 ? -11.509 -4.260 7.623 1.00 82.75 123 ALA A N 1
ATOM 973 C CA . ALA A 1 123 ? -12.136 -3.975 6.336 1.00 82.75 123 ALA A CA 1
ATOM 974 C C . ALA A 1 123 ? -12.582 -2.506 6.243 1.00 82.75 123 ALA A C 1
ATOM 976 O O . ALA A 1 123 ? -12.371 -1.855 5.221 1.00 82.75 123 ALA A O 1
ATOM 977 N N . ILE A 1 124 ? -13.120 -1.963 7.339 1.00 83.44 124 ILE A N 1
ATOM 978 C CA . ILE A 1 124 ? -13.555 -0.566 7.428 1.00 83.44 124 ILE A CA 1
ATOM 979 C C . ILE A 1 124 ? -12.370 0.395 7.294 1.00 83.44 124 ILE A C 1
ATOM 981 O O . ILE A 1 124 ? -12.464 1.363 6.544 1.00 83.44 124 ILE A O 1
ATOM 985 N N . ILE A 1 125 ? -11.243 0.150 7.975 1.00 83.75 125 ILE A N 1
ATOM 986 C CA . ILE A 1 125 ? -10.066 1.025 7.830 1.00 83.75 125 ILE A CA 1
ATOM 987 C C . ILE A 1 125 ? -9.485 0.970 6.412 1.00 83.75 125 ILE A C 1
ATOM 989 O O . ILE A 1 125 ? -9.120 2.015 5.879 1.00 83.75 125 ILE A O 1
ATOM 993 N N . LEU A 1 126 ? -9.454 -0.203 5.768 1.00 80.25 126 LEU A N 1
ATOM 994 C CA . LEU A 1 126 ? -8.996 -0.324 4.382 1.00 80.25 126 LEU A CA 1
ATOM 995 C C . LEU A 1 126 ? -9.922 0.421 3.420 1.00 80.25 126 LEU A C 1
ATOM 997 O O . LEU A 1 126 ? -9.437 1.160 2.571 1.00 80.25 126 LEU A O 1
ATOM 1001 N N . ASP A 1 127 ? -11.240 0.299 3.585 1.00 80.69 127 ASP A N 1
ATOM 1002 C CA . ASP A 1 127 ? -12.212 1.092 2.825 1.00 80.69 127 ASP A CA 1
ATOM 1003 C C . ASP A 1 127 ? -12.002 2.598 3.042 1.00 80.69 127 ASP A C 1
ATOM 1005 O O . ASP A 1 127 ? -12.051 3.376 2.089 1.00 80.69 127 ASP A O 1
ATOM 1009 N N . ARG A 1 128 ? -11.703 3.030 4.271 1.00 79.69 128 ARG A N 1
ATOM 1010 C CA . ARG A 1 128 ? -11.440 4.445 4.565 1.00 79.69 128 ARG A CA 1
ATOM 1011 C C . ARG A 1 128 ? -10.126 4.948 3.970 1.00 79.69 128 ARG A C 1
ATOM 1013 O O . ARG A 1 128 ? -10.093 6.079 3.503 1.00 79.69 128 ARG A O 1
ATOM 1020 N N . PHE A 1 129 ? -9.063 4.149 3.985 1.00 76.12 129 PHE A N 1
ATOM 1021 C CA . PHE A 1 129 ? -7.751 4.544 3.459 1.00 76.12 129 PHE A CA 1
ATOM 1022 C C . PHE A 1 129 ? -7.642 4.411 1.939 1.00 76.12 129 PHE A C 1
ATOM 1024 O O . PHE A 1 129 ? -6.881 5.148 1.320 1.00 76.12 129 PHE A O 1
ATOM 1031 N N . ALA A 1 130 ? -8.411 3.512 1.325 1.00 72.06 130 ALA A N 1
ATOM 1032 C CA . ALA A 1 130 ? -8.405 3.315 -0.122 1.00 72.06 130 ALA A CA 1
ATOM 1033 C C . ALA A 1 130 ? -9.178 4.398 -0.894 1.00 72.06 130 ALA A C 1
ATOM 1035 O O . ALA A 1 130 ? -9.085 4.459 -2.119 1.00 72.06 130 ALA A O 1
ATOM 1036 N N . ASN A 1 131 ? -9.953 5.242 -0.208 1.00 71.19 131 ASN A N 1
ATOM 1037 C CA . ASN A 1 131 ? -10.799 6.248 -0.837 1.00 71.19 131 ASN A CA 1
ATOM 1038 C C . ASN A 1 131 ? -10.393 7.661 -0.398 1.00 71.19 131 ASN A C 1
ATOM 1040 O O . ASN A 1 131 ? -10.145 7.908 0.776 1.00 71.19 131 ASN A O 1
ATOM 1044 N N . TYR A 1 132 ? -10.383 8.608 -1.340 1.00 63.66 132 TYR A N 1
ATOM 1045 C CA . TYR A 1 132 ? -10.095 10.027 -1.095 1.00 63.66 132 TYR A CA 1
ATOM 1046 C C . TYR A 1 132 ? -11.290 10.906 -1.501 1.00 63.66 132 TYR A C 1
ATOM 1048 O O . TYR A 1 132 ? -12.156 10.492 -2.277 1.00 63.66 132 TYR A O 1
ATOM 1056 N N . GLY A 1 133 ? -11.357 12.134 -0.975 1.00 58.94 133 GLY A N 1
ATOM 1057 C CA . GLY A 1 133 ? -12.416 13.095 -1.306 1.00 58.94 133 GLY A CA 1
ATOM 1058 C C . GLY A 1 133 ? -13.811 12.634 -0.861 1.00 58.94 133 GLY A C 1
ATOM 1059 O O . GLY A 1 133 ? -13.986 12.131 0.248 1.00 58.94 133 GLY A O 1
ATOM 1060 N N . THR A 1 134 ? -14.823 12.774 -1.723 1.00 56.12 134 THR A N 1
ATOM 1061 C CA . THR A 1 134 ? -16.212 12.346 -1.442 1.00 56.12 134 THR A CA 1
ATOM 1062 C C . THR A 1 134 ? -16.345 10.832 -1.215 1.00 56.12 134 THR A C 1
ATOM 1064 O O . THR A 1 134 ? -17.251 10.391 -0.497 1.00 56.12 134 THR A O 1
ATOM 1067 N N . GLY A 1 135 ? -15.404 10.040 -1.742 1.00 58.16 135 GLY A N 1
ATOM 1068 C CA . GLY A 1 135 ? -15.280 8.604 -1.484 1.00 58.16 135 GLY A CA 1
ATOM 1069 C C . GLY A 1 135 ? -14.871 8.262 -0.044 1.00 58.16 135 GLY A C 1
ATOM 1070 O O . GLY A 1 135 ? -15.180 7.172 0.429 1.00 58.16 135 GLY A O 1
ATOM 1071 N N . ALA A 1 136 ? -14.255 9.188 0.694 1.00 63.12 136 ALA A N 1
ATOM 1072 C CA . ALA A 1 136 ? -13.886 9.008 2.103 1.00 63.12 136 ALA A CA 1
ATOM 1073 C C . ALA A 1 136 ? -14.984 9.466 3.085 1.00 63.12 136 ALA A C 1
ATOM 1075 O O . ALA A 1 136 ? -14.751 9.542 4.293 1.00 63.12 136 ALA A O 1
ATOM 1076 N N . SER A 1 137 ? -16.173 9.832 2.584 1.00 72.94 137 SER A N 1
ATOM 1077 C CA . SER A 1 137 ? -17.232 10.386 3.432 1.00 72.94 137 SER A CA 1
ATOM 1078 C C . SER A 1 137 ? -17.707 9.384 4.489 1.00 72.94 137 SER A C 1
ATOM 1080 O O . SER A 1 137 ? -18.028 8.233 4.183 1.00 72.94 137 SER A O 1
ATOM 1082 N N . LEU A 1 138 ? -17.831 9.856 5.737 1.00 73.81 138 LEU A N 1
ATOM 1083 C CA . LEU A 1 138 ? -18.350 9.071 6.866 1.00 73.81 138 LEU A CA 1
ATOM 1084 C C . LEU A 1 138 ? -19.698 8.428 6.517 1.00 73.81 138 LEU A C 1
ATOM 1086 O O . LEU A 1 138 ? -19.894 7.231 6.711 1.00 73.81 138 LEU A O 1
ATOM 1090 N N . SER A 1 139 ? -20.589 9.200 5.892 1.00 77.69 139 SER A N 1
ATOM 1091 C CA . SER A 1 139 ? -21.916 8.747 5.475 1.00 77.69 139 SER A CA 1
ATOM 1092 C C . SER A 1 139 ? -21.880 7.600 4.459 1.00 77.69 139 SER A C 1
ATOM 1094 O O . SER A 1 139 ? -22.837 6.829 4.376 1.00 77.69 139 SER A O 1
ATOM 1096 N N . ARG A 1 140 ? -20.816 7.467 3.651 1.00 81.31 140 ARG A N 1
ATOM 1097 C CA . ARG A 1 140 ? -20.654 6.319 2.747 1.00 81.31 140 ARG A CA 1
ATOM 1098 C C . ARG A 1 140 ? -20.310 5.066 3.541 1.00 81.31 140 ARG A C 1
ATOM 1100 O O . ARG A 1 140 ? -21.030 4.084 3.410 1.00 81.31 140 ARG A O 1
ATOM 1107 N N . SER A 1 141 ? -19.288 5.113 4.395 1.00 79.69 141 SER A N 1
ATOM 1108 C CA . SER A 1 141 ? -18.874 3.950 5.192 1.00 79.69 141 SER A CA 1
ATOM 1109 C C . SER A 1 141 ? -19.964 3.504 6.177 1.00 79.69 141 SER A C 1
ATOM 1111 O O . SER A 1 141 ? -20.162 2.307 6.352 1.00 79.69 141 SER A O 1
ATOM 1113 N N . GLN A 1 142 ? -20.753 4.425 6.744 1.00 81.12 142 GLN A N 1
ATOM 1114 C CA . GLN A 1 142 ? -21.925 4.067 7.561 1.00 81.12 142 GLN A CA 1
ATOM 1115 C C . GLN A 1 142 ? -22.948 3.233 6.788 1.00 81.12 142 GLN A C 1
ATOM 1117 O O . GLN A 1 142 ? -23.421 2.219 7.295 1.00 81.12 142 GLN A O 1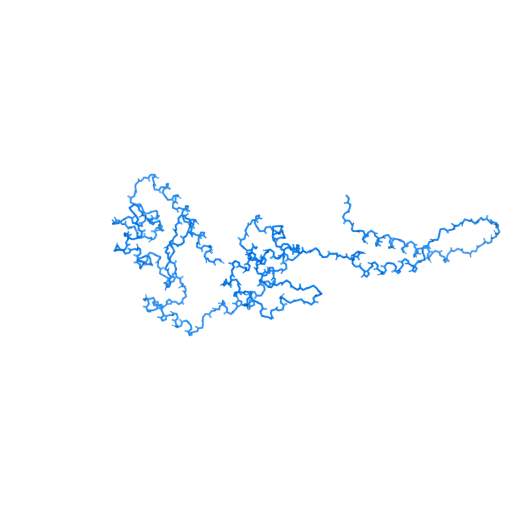
ATOM 1122 N N . ARG A 1 143 ? -23.283 3.662 5.564 1.00 80.81 143 ARG A N 1
ATOM 1123 C CA . ARG A 1 143 ? -24.256 2.973 4.705 1.00 80.81 143 ARG A CA 1
ATOM 1124 C C . ARG A 1 143 ? -23.712 1.652 4.180 1.00 80.81 143 ARG A C 1
ATOM 1126 O O . ARG A 1 143 ? -24.438 0.669 4.179 1.00 80.81 143 ARG A O 1
ATOM 1133 N N . LEU A 1 144 ? -22.446 1.637 3.768 1.00 79.06 144 LEU A N 1
ATOM 1134 C CA . LEU A 1 144 ? -21.798 0.456 3.209 1.00 79.06 144 LEU A CA 1
ATOM 1135 C C . LEU A 1 144 ? -21.631 -0.651 4.254 1.00 79.06 144 LEU A C 1
ATOM 1137 O O . LEU A 1 144 ? -21.906 -1.804 3.954 1.00 79.06 144 LEU A O 1
ATOM 1141 N N . TRP A 1 145 ? -21.210 -0.300 5.472 1.00 80.19 145 TRP A N 1
ATOM 1142 C CA . TRP A 1 145 ? -20.891 -1.271 6.525 1.00 80.19 145 TRP A CA 1
ATOM 1143 C C . TRP A 1 145 ? -21.997 -1.436 7.578 1.00 80.19 145 TRP A C 1
ATOM 1145 O O . TRP A 1 145 ? -21.872 -2.274 8.468 1.00 80.19 145 TRP A O 1
ATOM 1155 N N . GLY A 1 146 ? -23.077 -0.650 7.510 1.00 79.12 146 GLY A N 1
ATOM 1156 C CA . GLY A 1 146 ? -24.194 -0.721 8.461 1.00 79.12 146 GLY A CA 1
ATOM 1157 C C . GLY A 1 146 ? -23.808 -0.330 9.895 1.00 79.12 146 GLY A C 1
ATOM 1158 O O . GLY A 1 146 ? -24.293 -0.920 10.866 1.00 79.12 146 GLY A O 1
ATOM 1159 N N . ILE A 1 147 ? -22.900 0.638 10.052 1.00 79.50 147 ILE A N 1
ATOM 1160 C CA . ILE A 1 147 ? -22.320 1.034 11.346 1.00 79.50 147 ILE A CA 1
ATOM 1161 C C . ILE A 1 147 ? -22.735 2.446 11.783 1.00 79.50 147 ILE A C 1
ATOM 1163 O O . ILE A 1 147 ? -23.048 3.317 10.972 1.00 79.50 147 ILE A O 1
ATOM 1167 N N . GLY A 1 148 ? -22.747 2.670 13.101 1.00 80.06 148 GLY A N 1
ATOM 1168 C CA . GLY A 1 148 ? -23.081 3.967 13.697 1.00 80.06 148 GLY A CA 1
ATOM 1169 C C . GLY A 1 148 ? -21.958 4.989 13.517 1.00 80.06 148 GLY A C 1
ATOM 1170 O O . GLY A 1 148 ? -20.812 4.611 13.305 1.00 80.06 148 GLY A O 1
ATOM 1171 N N . LYS A 1 149 ? -22.276 6.287 13.624 1.00 78.12 149 LYS A N 1
ATOM 1172 C CA . LYS A 1 149 ? -21.313 7.376 13.365 1.00 78.12 149 LYS A CA 1
ATOM 1173 C C . LYS A 1 149 ? -20.047 7.261 14.221 1.00 78.12 149 LYS A C 1
ATOM 1175 O O . LYS A 1 149 ? -18.964 7.269 13.660 1.00 78.12 149 LYS A O 1
ATOM 1180 N N . GLY A 1 150 ? -20.191 7.083 15.539 1.00 77.06 150 GLY A N 1
ATOM 1181 C CA . GLY A 1 150 ? -19.040 6.921 16.445 1.00 77.06 150 GLY A CA 1
ATOM 1182 C C . GLY A 1 150 ? -18.186 5.699 16.098 1.00 77.06 150 GLY A C 1
ATOM 1183 O O . GLY A 1 150 ? -16.971 5.789 16.002 1.00 77.06 150 GLY A O 1
ATOM 1184 N N . THR A 1 151 ? -18.833 4.588 15.737 1.00 81.50 151 THR A N 1
ATOM 1185 C CA . THR A 1 151 ? -18.162 3.342 15.343 1.00 81.50 151 THR A CA 1
ATOM 1186 C C . THR A 1 151 ? -17.252 3.497 14.120 1.00 81.50 151 THR A C 1
ATOM 1188 O O . THR A 1 151 ? -16.228 2.824 14.024 1.00 81.50 151 THR A O 1
ATOM 1191 N N . VAL A 1 152 ? -17.611 4.381 13.182 1.00 77.56 152 VAL A N 1
ATOM 1192 C CA . VAL A 1 152 ? -16.794 4.658 11.989 1.00 77.56 152 VAL A CA 1
ATOM 1193 C C . VAL A 1 152 ? -15.453 5.274 12.369 1.00 77.56 152 VAL A C 1
ATOM 1195 O O . VAL A 1 152 ? -14.484 5.052 11.646 1.00 77.56 152 VAL A O 1
ATOM 1198 N N . ASP A 1 153 ? -15.388 6.026 13.467 1.00 78.06 153 ASP A N 1
ATOM 1199 C CA . ASP A 1 153 ? -14.178 6.703 13.937 1.00 78.06 153 ASP A CA 1
ATOM 1200 C C . ASP A 1 153 ? -13.402 5.867 14.965 1.00 78.06 153 ASP A C 1
ATOM 1202 O O . ASP A 1 153 ? -12.171 5.822 14.907 1.00 78.06 153 ASP A O 1
ATOM 1206 N N . ASP A 1 154 ? -14.102 5.115 15.818 1.00 81.69 154 ASP A N 1
ATOM 1207 C CA . ASP A 1 154 ? -13.479 4.270 16.843 1.00 81.69 154 ASP A CA 1
ATOM 1208 C C . ASP A 1 154 ? -12.671 3.107 16.240 1.00 81.69 154 ASP A C 1
ATOM 1210 O O . ASP A 1 154 ? -11.544 2.835 16.663 1.00 81.69 154 ASP A O 1
ATOM 1214 N N . TYR A 1 155 ? -13.214 2.420 15.226 1.00 85.62 155 TYR A N 1
ATOM 1215 C CA . TYR A 1 155 ? -12.566 1.233 14.649 1.00 85.62 155 TYR A CA 1
ATOM 1216 C C . TYR A 1 155 ? -11.235 1.546 13.954 1.00 85.62 155 TYR A C 1
ATOM 1218 O O . TYR A 1 155 ? -10.246 0.874 14.258 1.00 85.62 155 TYR A O 1
ATOM 1226 N N . PRO A 1 156 ? -11.130 2.565 13.076 1.00 82.31 156 PRO A N 1
ATOM 1227 C CA . PRO A 1 156 ? -9.842 2.943 12.507 1.00 82.31 156 PRO A CA 1
ATOM 1228 C C . PRO A 1 156 ? -8.824 3.344 13.574 1.00 82.31 156 PRO A C 1
ATOM 1230 O O . PRO A 1 156 ? -7.671 2.931 13.481 1.00 82.31 156 PRO A O 1
ATOM 1233 N N . GLY A 1 157 ? -9.237 4.092 14.606 1.00 83.06 157 GLY A N 1
ATOM 1234 C CA . GLY A 1 157 ? -8.349 4.487 15.702 1.00 83.06 157 GLY A CA 1
ATOM 1235 C C . GLY A 1 157 ? -7.750 3.281 16.430 1.00 83.06 157 GLY A C 1
ATOM 1236 O O . GLY A 1 157 ? -6.533 3.210 16.626 1.00 83.06 157 GLY A O 1
ATOM 1237 N N . GLY A 1 158 ? -8.588 2.294 16.756 1.00 83.75 158 GLY A N 1
ATOM 1238 C CA . GLY A 1 158 ? -8.147 1.041 17.364 1.00 83.75 158 GLY A CA 1
ATOM 1239 C C . GLY A 1 158 ? -7.180 0.258 16.473 1.00 83.75 158 GLY A C 1
ATOM 1240 O O . GLY A 1 158 ? -6.098 -0.136 16.914 1.00 83.75 158 GLY A O 1
ATOM 1241 N N . VAL A 1 159 ? -7.512 0.093 15.191 1.00 85.69 159 VAL A N 1
ATOM 1242 C CA . VAL A 1 159 ? -6.656 -0.658 14.263 1.00 85.69 159 VAL A CA 1
ATOM 1243 C C . VAL A 1 159 ? -5.306 0.029 14.045 1.00 85.69 159 VAL A C 1
ATOM 1245 O O . VAL A 1 159 ? -4.281 -0.649 14.069 1.00 85.69 159 VAL A O 1
ATOM 1248 N N . VAL A 1 160 ? -5.263 1.357 13.893 1.00 84.44 160 VAL A N 1
ATOM 1249 C CA . VAL A 1 160 ? -3.994 2.099 13.762 1.00 84.44 160 VAL A CA 1
ATOM 1250 C C . VAL A 1 160 ? -3.108 1.880 14.985 1.00 84.44 160 VAL A C 1
ATOM 1252 O O . VAL A 1 160 ? -1.909 1.643 14.839 1.00 84.44 160 VAL A O 1
ATOM 1255 N N . LYS A 1 161 ? -3.682 1.911 16.191 1.00 85.94 161 LYS A N 1
ATOM 1256 C CA . LYS A 1 161 ? -2.925 1.660 17.419 1.00 85.94 161 LYS A CA 1
ATOM 1257 C C . LYS A 1 161 ? -2.371 0.229 17.461 1.00 85.94 161 LYS A C 1
ATOM 1259 O O . LYS A 1 161 ? -1.182 0.063 17.720 1.00 85.94 161 LYS A O 1
ATOM 1264 N N . ALA A 1 162 ? -3.175 -0.775 17.111 1.00 85.81 162 ALA A N 1
ATOM 1265 C CA . ALA A 1 162 ? -2.717 -2.164 17.039 1.00 85.81 162 ALA A CA 1
ATOM 1266 C C . ALA A 1 162 ? -1.600 -2.364 15.994 1.00 85.81 162 ALA A C 1
ATOM 1268 O O . ALA A 1 162 ? -0.615 -3.059 16.244 1.00 85.81 162 ALA A O 1
ATOM 1269 N N . LEU A 1 163 ? -1.704 -1.714 14.829 1.00 84.06 163 LEU A N 1
ATOM 1270 C CA . LEU A 1 163 ? -0.657 -1.745 13.803 1.00 84.06 163 LEU A CA 1
ATOM 1271 C C . LEU A 1 163 ? 0.627 -1.051 14.270 1.00 84.06 163 LEU A C 1
ATOM 1273 O O . LEU A 1 163 ? 1.719 -1.546 13.994 1.00 84.06 163 LEU A O 1
ATOM 1277 N N . ASN A 1 164 ? 0.515 0.054 15.008 1.00 85.06 164 ASN A N 1
ATOM 1278 C CA . ASN A 1 164 ? 1.668 0.737 15.591 1.00 85.06 164 ASN A CA 1
ATOM 1279 C C . ASN A 1 164 ? 2.382 -0.125 16.642 1.00 85.06 164 ASN A C 1
ATOM 1281 O O . ASN A 1 164 ? 3.609 -0.119 16.682 1.00 85.06 164 ASN A O 1
ATOM 1285 N N . GLU A 1 165 ? 1.651 -0.908 17.439 1.00 85.81 165 GLU A N 1
ATOM 1286 C CA . GLU A 1 165 ? 2.233 -1.869 18.391 1.00 85.81 165 GLU A CA 1
ATOM 1287 C C . GLU A 1 165 ? 2.969 -3.021 17.684 1.00 85.81 165 GLU A C 1
ATOM 1289 O O . GLU A 1 165 ? 4.000 -3.496 18.164 1.00 85.81 165 GLU A O 1
ATOM 1294 N N . LEU A 1 166 ? 2.487 -3.446 16.511 1.00 83.88 166 LEU A N 1
ATOM 1295 C CA . LEU A 1 166 ? 3.143 -4.467 15.687 1.00 83.88 166 LEU A CA 1
ATOM 1296 C C . LEU A 1 166 ? 4.313 -3.922 14.860 1.00 83.88 166 LEU A C 1
ATOM 1298 O O . LEU A 1 166 ? 5.234 -4.675 14.534 1.00 83.88 166 LEU A O 1
ATOM 1302 N N . SER A 1 167 ? 4.296 -2.630 14.522 1.00 83.81 167 SER A N 1
ATOM 1303 C CA . SER A 1 167 ? 5.262 -1.984 13.626 1.00 83.81 167 SER A CA 1
ATOM 1304 C C . SER A 1 167 ? 6.730 -2.305 13.957 1.00 83.81 167 SER A C 1
ATOM 1306 O O . SER A 1 167 ? 7.443 -2.716 13.040 1.00 83.81 167 SER A O 1
ATOM 1308 N N . PRO A 1 168 ? 7.199 -2.279 15.226 1.00 84.56 168 PRO A N 1
ATOM 1309 C CA . PRO A 1 168 ? 8.592 -2.592 15.564 1.00 84.56 168 PRO A CA 1
ATOM 1310 C C . PRO A 1 168 ? 9.057 -4.004 15.171 1.00 84.56 168 PRO A C 1
ATOM 1312 O O . PRO A 1 168 ? 10.257 -4.242 15.023 1.00 84.56 168 PRO A O 1
ATOM 1315 N N . GLN A 1 169 ? 8.139 -4.959 14.994 1.00 82.69 169 GLN A N 1
ATOM 1316 C CA . GLN A 1 169 ? 8.485 -6.320 14.575 1.00 82.69 169 GLN A CA 1
ATOM 1317 C C . GLN A 1 169 ? 8.846 -6.392 13.083 1.00 82.69 169 GLN A C 1
ATOM 1319 O O . GLN A 1 169 ? 9.697 -7.199 12.692 1.00 82.69 169 GLN A O 1
ATOM 1324 N N . PHE A 1 170 ? 8.231 -5.532 12.263 1.00 78.06 170 PHE A N 1
ATOM 1325 C CA . PHE A 1 170 ? 8.331 -5.548 10.799 1.00 78.06 170 PHE A CA 1
ATOM 1326 C C . PHE A 1 170 ? 9.177 -4.398 10.250 1.00 78.06 170 PHE A C 1
ATOM 1328 O O . PHE A 1 170 ? 9.942 -4.583 9.304 1.00 78.06 170 PHE A O 1
ATOM 1335 N N . VAL A 1 171 ? 9.079 -3.222 10.864 1.00 80.50 171 VAL A N 1
ATOM 1336 C CA . VAL A 1 171 ? 9.791 -1.999 10.496 1.00 80.50 171 VAL A CA 1
ATOM 1337 C C . VAL A 1 171 ? 10.935 -1.799 11.482 1.00 80.50 171 VAL A C 1
ATOM 1339 O O . VAL A 1 171 ? 10.858 -1.022 12.430 1.00 80.50 171 VAL A O 1
ATOM 1342 N N . LYS A 1 172 ? 12.021 -2.544 11.269 1.00 82.75 172 LYS A N 1
ATOM 1343 C CA . LYS A 1 172 ? 13.230 -2.453 12.092 1.00 82.75 172 LYS A CA 1
ATOM 1344 C C . LYS A 1 172 ? 14.469 -2.252 11.247 1.00 82.75 172 LYS A C 1
ATOM 1346 O O . LYS A 1 172 ? 14.574 -2.743 10.121 1.00 82.75 172 LYS A O 1
ATOM 1351 N N . TRP A 1 173 ? 15.447 -1.573 11.832 1.00 80.44 173 TRP A N 1
ATOM 1352 C CA . TRP A 1 173 ? 16.768 -1.509 11.234 1.00 80.44 173 TRP A CA 1
ATOM 1353 C C . TRP A 1 173 ? 17.408 -2.908 11.245 1.00 80.44 173 TRP A C 1
ATOM 1355 O O . TRP A 1 173 ? 17.435 -3.554 12.297 1.00 80.44 173 TRP A O 1
ATOM 1365 N N . PRO A 1 174 ? 17.934 -3.404 10.111 1.00 81.94 174 PRO A N 1
ATOM 1366 C CA . PRO A 1 174 ? 18.480 -4.755 10.035 1.00 81.94 174 PRO A CA 1
ATOM 1367 C C . PRO A 1 174 ? 19.701 -4.922 10.946 1.00 81.94 174 PRO A C 1
ATOM 1369 O O . PRO A 1 174 ? 20.581 -4.053 11.023 1.00 81.94 174 PRO A O 1
ATOM 1372 N N . SER A 1 175 ? 19.790 -6.080 11.598 1.00 86.69 175 SER A N 1
ATOM 1373 C CA . SER A 1 175 ? 20.907 -6.470 12.463 1.00 86.69 175 SER A CA 1
ATOM 1374 C C . SER A 1 175 ? 22.226 -6.577 11.691 1.00 86.69 175 SER A C 1
ATOM 1376 O O . SER A 1 175 ? 22.254 -6.735 10.469 1.00 86.69 175 SER A O 1
ATOM 1378 N N . ALA A 1 176 ? 23.364 -6.555 12.394 1.00 87.62 176 ALA A N 1
ATOM 1379 C CA . ALA A 1 176 ? 24.680 -6.703 11.762 1.00 87.62 176 ALA A CA 1
ATOM 1380 C C . ALA A 1 176 ? 24.797 -7.972 10.896 1.00 87.62 176 ALA A C 1
ATOM 1382 O O . ALA A 1 176 ? 25.445 -7.950 9.847 1.00 87.62 176 ALA A O 1
ATOM 1383 N N . MET A 1 177 ? 24.141 -9.061 11.303 1.00 86.62 177 MET A N 1
ATOM 1384 C CA . MET A 1 177 ? 24.103 -10.315 10.556 1.00 86.62 177 MET A CA 1
ATOM 1385 C C . MET A 1 177 ? 23.242 -10.211 9.290 1.00 86.62 177 MET A C 1
ATOM 1387 O O . MET A 1 177 ? 23.704 -10.589 8.212 1.00 86.62 177 MET A O 1
ATOM 1391 N N . GLU A 1 178 ? 22.033 -9.652 9.388 1.00 82.31 178 GLU A N 1
ATOM 1392 C CA . GLU A 1 178 ? 21.151 -9.429 8.232 1.00 82.31 178 GLU A CA 1
ATOM 1393 C C . GLU A 1 178 ? 21.808 -8.494 7.214 1.00 82.31 178 GLU A C 1
ATOM 1395 O O . GLU A 1 178 ? 21.840 -8.800 6.022 1.00 82.31 178 GLU A O 1
ATOM 1400 N N . ARG A 1 179 ? 22.458 -7.423 7.687 1.00 82.81 179 ARG A N 1
ATOM 1401 C CA . ARG A 1 179 ? 23.256 -6.513 6.853 1.00 82.81 179 ARG A CA 1
ATOM 1402 C C . ARG A 1 179 ? 24.366 -7.235 6.099 1.00 82.81 179 ARG A C 1
ATOM 1404 O O . ARG A 1 179 ? 24.546 -6.996 4.909 1.00 82.81 179 ARG A O 1
ATOM 1411 N N . ARG A 1 180 ? 25.107 -8.131 6.763 1.00 83.62 180 ARG A N 1
ATOM 1412 C CA . ARG A 1 180 ? 26.154 -8.944 6.117 1.00 83.62 180 ARG A CA 1
ATOM 1413 C C . ARG A 1 180 ? 25.560 -9.890 5.076 1.00 83.62 180 ARG A C 1
ATOM 1415 O O . ARG A 1 180 ? 26.131 -10.027 3.999 1.00 83.62 180 ARG A O 1
ATOM 1422 N N . LYS A 1 181 ? 24.419 -10.524 5.364 1.00 83.25 181 LYS A N 1
ATOM 1423 C CA . LYS A 1 181 ? 23.732 -11.421 4.423 1.00 83.25 181 LYS A CA 1
ATOM 1424 C C . LYS A 1 181 ? 23.264 -10.667 3.175 1.00 83.25 181 LYS A C 1
ATOM 1426 O O . LYS A 1 181 ? 23.535 -11.123 2.066 1.00 83.25 181 LYS A O 1
ATOM 1431 N N . THR A 1 182 ? 22.635 -9.504 3.346 1.00 75.75 182 THR A N 1
ATOM 1432 C CA . THR A 1 182 ? 22.229 -8.633 2.234 1.00 75.75 182 THR A CA 1
ATOM 1433 C C . THR A 1 182 ? 23.442 -8.135 1.457 1.00 75.75 182 THR A C 1
ATOM 1435 O O . THR A 1 182 ? 23.481 -8.306 0.245 1.00 75.75 182 THR A O 1
ATOM 1438 N N . SER A 1 183 ? 24.485 -7.648 2.137 1.00 81.56 183 SER A N 1
ATOM 1439 C CA . SER A 1 183 ? 25.727 -7.206 1.489 1.00 81.56 183 SER A CA 1
ATOM 1440 C C . SER A 1 183 ? 26.372 -8.318 0.661 1.00 81.56 183 SER A C 1
ATOM 1442 O O . SER A 1 183 ? 26.767 -8.063 -0.466 1.00 81.56 183 SER A O 1
ATOM 1444 N N . ARG A 1 184 ? 26.441 -9.560 1.163 1.00 82.56 184 ARG A N 1
ATOM 1445 C CA . ARG A 1 184 ? 26.978 -10.703 0.400 1.00 82.56 184 ARG A CA 1
ATOM 1446 C C . ARG A 1 184 ? 26.157 -10.993 -0.854 1.00 82.56 184 ARG A C 1
ATOM 1448 O O . ARG A 1 184 ? 26.738 -11.298 -1.890 1.00 82.56 184 ARG A O 1
ATOM 1455 N N . ARG A 1 185 ? 24.823 -10.918 -0.767 1.00 77.06 185 ARG A N 1
ATOM 1456 C CA . ARG A 1 185 ? 23.940 -11.076 -1.935 1.00 77.06 185 ARG A CA 1
ATOM 1457 C C . ARG A 1 185 ? 24.201 -9.981 -2.967 1.00 77.06 185 ARG A C 1
ATOM 1459 O O . ARG A 1 185 ? 24.390 -10.307 -4.128 1.00 77.06 185 ARG A O 1
ATOM 1466 N N . MET A 1 186 ? 24.284 -8.725 -2.530 1.00 74.19 186 MET A N 1
ATOM 1467 C CA . MET A 1 186 ? 24.545 -7.589 -3.418 1.00 74.19 186 MET A CA 1
ATOM 1468 C C . MET A 1 186 ? 25.934 -7.667 -4.062 1.00 74.19 186 MET A C 1
ATOM 1470 O O . MET A 1 186 ? 26.058 -7.472 -5.266 1.00 74.19 186 MET A O 1
ATOM 1474 N N . THR A 1 187 ? 26.965 -8.058 -3.304 1.00 81.50 187 THR A N 1
ATOM 1475 C CA . THR A 1 187 ? 28.323 -8.272 -3.828 1.00 81.50 187 THR A CA 1
ATOM 1476 C C . THR A 1 187 ? 28.373 -9.380 -4.879 1.00 81.50 187 THR A C 1
ATOM 1478 O O . THR A 1 187 ? 29.031 -9.200 -5.897 1.00 81.50 187 THR A O 1
ATOM 1481 N N . LYS A 1 188 ? 27.646 -10.493 -4.693 1.00 77.44 188 LYS A N 1
ATOM 1482 C CA . LYS A 1 188 ? 27.543 -11.551 -5.720 1.00 77.44 188 LYS A CA 1
ATOM 1483 C C . LYS A 1 188 ? 26.953 -11.047 -7.039 1.00 77.44 188 LYS A C 1
ATOM 1485 O O . LYS A 1 188 ? 27.273 -11.596 -8.083 1.00 77.44 188 LYS A O 1
ATOM 1490 N N . SER A 1 189 ? 26.121 -10.014 -6.985 1.00 67.50 189 SER A N 1
ATOM 1491 C CA . SER A 1 189 ? 25.542 -9.357 -8.158 1.00 67.50 189 SER A CA 1
ATOM 1492 C C . SER A 1 189 ? 26.396 -8.193 -8.687 1.00 67.50 189 SER A C 1
ATOM 1494 O O . SER A 1 189 ? 25.939 -7.471 -9.561 1.00 67.50 189 SER A O 1
ATOM 1496 N N . GLY A 1 190 ? 27.617 -7.989 -8.170 1.00 74.81 190 GLY A N 1
ATOM 1497 C CA . GLY A 1 190 ? 28.548 -6.932 -8.599 1.00 74.81 190 GLY A CA 1
ATOM 1498 C C . GLY A 1 190 ? 28.488 -5.637 -7.777 1.00 74.81 190 GLY A C 1
ATOM 1499 O O . GLY A 1 190 ? 29.328 -4.752 -7.946 1.00 74.81 190 GLY A O 1
ATOM 1500 N N . PHE A 1 191 ? 27.558 -5.525 -6.827 1.00 67.38 191 PHE A N 1
ATOM 1501 C CA . PHE A 1 191 ? 27.276 -4.282 -6.103 1.00 67.38 191 PHE A CA 1
ATOM 1502 C C . PHE A 1 191 ? 27.946 -4.250 -4.731 1.00 67.38 191 PHE A C 1
ATOM 1504 O O . PHE A 1 191 ? 27.355 -4.556 -3.691 1.00 67.38 191 PHE A O 1
ATOM 1511 N N . HIS A 1 192 ? 29.220 -3.871 -4.731 1.00 75.25 192 HIS A N 1
ATOM 1512 C CA . HIS A 1 192 ? 30.026 -3.721 -3.524 1.00 75.25 192 HIS A CA 1
ATOM 1513 C C . HIS A 1 192 ? 29.527 -2.536 -2.681 1.00 75.25 192 HIS A C 1
ATOM 1515 O O . HIS A 1 192 ? 29.225 -1.469 -3.202 1.00 75.25 192 HIS A O 1
ATOM 1521 N N . GLY A 1 193 ? 29.403 -2.724 -1.363 1.00 71.00 193 GLY A N 1
ATOM 1522 C CA . GLY A 1 193 ? 28.989 -1.660 -0.437 1.00 71.00 193 GLY A CA 1
ATOM 1523 C C . GLY A 1 193 ? 27.486 -1.342 -0.400 1.00 71.00 193 GLY A C 1
ATOM 1524 O O . GLY A 1 193 ? 27.043 -0.709 0.557 1.00 71.00 193 GLY A O 1
ATOM 1525 N N . CYS A 1 194 ? 26.681 -1.835 -1.348 1.00 67.19 194 CYS A N 1
ATOM 1526 C CA . CYS A 1 194 ? 25.230 -1.638 -1.352 1.00 67.19 194 CYS A CA 1
ATOM 1527 C C . CYS A 1 194 ? 24.537 -2.565 -0.334 1.00 67.19 194 CYS A C 1
ATOM 1529 O O . CYS A 1 194 ? 24.721 -3.785 -0.357 1.00 67.19 194 CYS A O 1
ATOM 1531 N N . ARG A 1 195 ? 23.774 -1.990 0.609 1.00 65.19 195 ARG A N 1
ATOM 1532 C CA . ARG A 1 195 ? 23.209 -2.727 1.764 1.00 65.19 195 ARG A CA 1
ATOM 1533 C C . ARG A 1 195 ? 21.705 -2.567 1.956 1.00 65.19 195 ARG A C 1
ATOM 1535 O O . ARG A 1 195 ? 21.089 -3.450 2.549 1.00 65.19 195 ARG A O 1
ATOM 1542 N N . TYR A 1 196 ? 21.130 -1.478 1.466 1.00 66.00 196 TYR A N 1
ATOM 1543 C CA . TYR A 1 196 ? 19.725 -1.122 1.640 1.00 66.00 196 TYR A CA 1
ATOM 1544 C C . TYR A 1 196 ? 19.267 -0.511 0.322 1.00 66.00 196 TYR A C 1
ATOM 1546 O O . TYR A 1 196 ? 20.033 0.254 -0.253 1.00 66.00 196 TYR A O 1
ATOM 1554 N N . ASN A 1 197 ? 18.062 -0.858 -0.125 1.00 68.56 197 ASN A N 1
ATOM 1555 C CA . ASN A 1 197 ? 17.402 -0.494 -1.387 1.00 68.56 197 ASN A CA 1
ATOM 1556 C C . ASN A 1 197 ? 17.345 -1.642 -2.400 1.00 68.56 197 ASN A C 1
ATOM 1558 O O . ASN A 1 197 ? 18.359 -2.234 -2.775 1.00 68.56 197 ASN A O 1
ATOM 1562 N N . LEU A 1 198 ? 16.126 -1.908 -2.862 1.00 72.00 198 LEU A N 1
ATOM 1563 C CA . LEU A 1 198 ? 15.797 -2.813 -3.953 1.00 72.00 198 LEU A CA 1
ATOM 1564 C C . LEU A 1 198 ? 15.132 -1.991 -5.054 1.00 72.00 198 LEU A C 1
ATOM 1566 O O . LEU A 1 198 ? 14.266 -1.169 -4.767 1.00 72.00 198 LEU A O 1
ATOM 1570 N N . ASN A 1 199 ? 15.536 -2.236 -6.290 1.00 81.00 199 ASN A N 1
ATOM 1571 C CA . ASN A 1 199 ? 14.903 -1.720 -7.485 1.00 81.00 199 ASN A CA 1
ATOM 1572 C C . ASN A 1 199 ? 14.065 -2.835 -8.137 1.00 81.00 199 ASN A C 1
ATOM 1574 O O . ASN A 1 199 ? 14.419 -4.023 -8.088 1.00 81.00 199 ASN A O 1
ATOM 1578 N N . ALA A 1 200 ? 12.938 -2.447 -8.722 1.00 83.38 200 ALA A N 1
ATOM 1579 C CA . ALA A 1 200 ? 12.066 -3.312 -9.490 1.00 83.38 200 ALA A CA 1
ATOM 1580 C C . ALA A 1 200 ? 11.609 -2.588 -10.756 1.00 83.38 200 ALA A C 1
ATOM 1582 O O . ALA A 1 200 ? 11.069 -1.488 -10.701 1.00 83.38 200 ALA A O 1
ATOM 1583 N N . GLN A 1 201 ? 11.770 -3.254 -11.894 1.00 88.56 201 GLN A N 1
ATOM 1584 C CA . GLN A 1 201 ? 11.317 -2.766 -13.179 1.00 88.56 201 GLN A CA 1
ATOM 1585 C C . GLN A 1 201 ? 10.004 -3.429 -13.581 1.00 88.56 201 GLN A C 1
ATOM 1587 O O . GLN A 1 201 ? 9.930 -4.644 -13.812 1.00 88.56 201 GLN A O 1
ATOM 1592 N N . VAL A 1 202 ? 8.988 -2.595 -13.763 1.00 89.38 202 VAL A N 1
ATOM 1593 C CA . VAL A 1 202 ? 7.632 -2.994 -14.141 1.00 89.38 202 VAL A CA 1
ATOM 1594 C C . VAL A 1 202 ? 7.335 -2.492 -15.552 1.00 89.38 202 VAL A C 1
ATOM 1596 O O . VAL A 1 202 ? 7.642 -1.351 -15.877 1.00 89.38 202 VAL A O 1
ATOM 1599 N N . VAL A 1 203 ? 6.754 -3.347 -16.390 1.00 89.69 203 VAL A N 1
ATOM 1600 C CA . VAL A 1 203 ? 6.150 -2.958 -17.670 1.00 89.69 203 VAL A CA 1
ATOM 1601 C C . VAL A 1 203 ? 4.660 -3.229 -17.565 1.00 89.69 203 VAL A C 1
ATOM 1603 O O . VAL A 1 203 ? 4.255 -4.348 -17.228 1.00 89.69 203 VAL A O 1
ATOM 1606 N N . CYS A 1 204 ? 3.869 -2.208 -17.864 1.00 89.50 204 CYS A N 1
ATOM 1607 C CA . CYS A 1 204 ? 2.418 -2.269 -17.852 1.00 89.50 204 CYS A CA 1
ATOM 1608 C C . CYS A 1 204 ? 1.876 -2.023 -19.258 1.00 89.50 204 CYS A C 1
ATOM 1610 O O . CYS A 1 204 ? 2.479 -1.290 -20.041 1.00 89.50 204 CYS A O 1
ATOM 1612 N N . ASP A 1 205 ? 0.731 -2.622 -19.568 1.00 86.12 205 ASP A N 1
ATOM 1613 C CA . ASP A 1 205 ? -0.027 -2.262 -20.762 1.00 86.12 205 ASP A CA 1
ATOM 1614 C C . ASP A 1 205 ? -0.999 -1.095 -20.496 1.00 86.12 205 ASP A C 1
ATOM 1616 O O . ASP A 1 205 ? -1.209 -0.671 -19.356 1.00 86.12 205 ASP A O 1
ATOM 1620 N N . GLY A 1 206 ? -1.652 -0.595 -21.551 1.00 83.12 206 GLY A N 1
ATOM 1621 C CA . GLY A 1 206 ? -2.627 0.501 -21.449 1.00 83.12 206 GLY A CA 1
ATOM 1622 C C . GLY A 1 206 ? -3.860 0.195 -20.583 1.00 83.12 206 GLY A C 1
ATOM 1623 O O . GLY A 1 206 ? -4.620 1.103 -20.257 1.00 83.12 206 GLY A O 1
ATOM 1624 N N . ARG A 1 207 ? -4.061 -1.065 -20.168 1.00 84.94 207 ARG A N 1
ATOM 1625 C CA . ARG A 1 207 ? -5.138 -1.501 -19.263 1.00 84.94 207 ARG A CA 1
ATOM 1626 C C . ARG A 1 207 ? -4.652 -1.673 -17.822 1.00 84.94 207 ARG A C 1
ATOM 1628 O O . ARG A 1 207 ? -5.371 -2.267 -17.020 1.00 84.94 207 ARG A O 1
ATOM 1635 N N . ARG A 1 208 ? -3.465 -1.152 -17.483 1.00 83.81 208 ARG A N 1
ATOM 1636 C CA . ARG A 1 208 ? -2.839 -1.246 -16.150 1.00 83.81 208 ARG A CA 1
ATOM 1637 C C . ARG A 1 208 ? -2.513 -2.684 -15.732 1.00 83.81 208 ARG A C 1
ATOM 1639 O O . ARG A 1 208 ? -2.387 -2.971 -14.543 1.00 83.81 208 ARG A O 1
ATOM 1646 N N . ARG A 1 209 ? -2.374 -3.612 -16.686 1.00 85.12 209 ARG A N 1
ATOM 1647 C CA . ARG A 1 209 ? -1.943 -4.986 -16.396 1.00 85.12 209 ARG A CA 1
ATOM 1648 C C . ARG A 1 209 ? -0.423 -5.040 -16.417 1.00 85.12 209 ARG A C 1
ATOM 1650 O O . ARG A 1 209 ? 0.194 -4.573 -17.371 1.00 85.12 209 ARG A O 1
ATOM 1657 N N . ILE A 1 210 ? 0.179 -5.637 -15.390 1.00 88.62 210 ILE A N 1
ATOM 1658 C CA . ILE A 1 210 ? 1.623 -5.889 -15.359 1.00 88.62 210 ILE A CA 1
ATOM 1659 C C . ILE A 1 210 ? 1.921 -7.043 -16.317 1.00 88.62 210 ILE A C 1
ATOM 1661 O O . ILE A 1 210 ? 1.499 -8.172 -16.080 1.00 88.62 210 ILE A O 1
ATOM 1665 N N . ILE A 1 211 ? 2.653 -6.752 -17.390 1.00 89.12 211 ILE A N 1
ATOM 1666 C CA . ILE A 1 211 ? 3.017 -7.722 -18.435 1.00 89.12 211 ILE A CA 1
ATOM 1667 C C . ILE A 1 211 ? 4.483 -8.163 -18.345 1.00 89.12 211 ILE A C 1
ATOM 1669 O O . ILE A 1 211 ? 4.868 -9.173 -18.923 1.00 89.12 211 ILE A O 1
ATOM 1673 N N . SER A 1 212 ? 5.315 -7.435 -17.592 1.00 87.94 212 SER A N 1
ATOM 1674 C CA . SER A 1 212 ? 6.671 -7.869 -17.247 1.00 87.94 212 SER A CA 1
ATOM 1675 C C . SER A 1 212 ? 7.123 -7.267 -15.921 1.00 87.94 212 SER A C 1
ATOM 1677 O O . SER A 1 212 ? 7.013 -6.062 -15.704 1.00 87.94 212 SER A O 1
ATOM 1679 N N . PHE A 1 213 ? 7.717 -8.091 -15.060 1.00 88.12 213 PHE A N 1
ATOM 1680 C CA . PHE A 1 213 ? 8.239 -7.690 -13.758 1.00 88.12 213 PHE A CA 1
ATOM 1681 C C . PHE A 1 213 ? 9.627 -8.295 -13.541 1.00 88.12 213 PHE A C 1
ATOM 1683 O O . PHE A 1 213 ? 9.807 -9.500 -13.699 1.00 88.12 213 PHE A O 1
ATOM 1690 N N . LEU A 1 214 ? 10.605 -7.468 -13.174 1.00 83.56 214 LEU A N 1
ATOM 1691 C CA . LEU A 1 214 ? 11.930 -7.919 -12.750 1.00 83.56 214 LEU A CA 1
ATOM 1692 C C . LEU A 1 214 ? 12.321 -7.159 -11.487 1.00 83.56 214 LEU A C 1
ATOM 1694 O O . LEU A 1 214 ? 12.283 -5.935 -11.471 1.00 83.56 214 LEU A O 1
ATOM 1698 N N . SER A 1 215 ? 12.705 -7.874 -10.436 1.00 83.31 215 SER A N 1
ATOM 1699 C CA . SER A 1 215 ? 13.156 -7.294 -9.167 1.00 83.31 215 SER A CA 1
ATOM 1700 C C . SER A 1 215 ? 14.396 -8.024 -8.661 1.00 83.31 215 SER A C 1
ATOM 1702 O O . SER A 1 215 ? 14.818 -9.019 -9.249 1.00 83.31 215 SER A O 1
ATOM 1704 N N . GLY A 1 216 ? 14.985 -7.533 -7.570 1.00 74.88 216 GLY A N 1
ATOM 1705 C CA . GLY A 1 216 ? 16.176 -8.137 -6.963 1.00 74.88 216 GLY A CA 1
ATOM 1706 C C . GLY A 1 216 ? 17.478 -7.412 -7.295 1.00 74.88 216 GLY A C 1
ATOM 1707 O O . GLY A 1 216 ? 18.535 -7.832 -6.831 1.00 74.88 216 GLY A O 1
ATOM 1708 N N . TRP A 1 217 ? 17.393 -6.305 -8.031 1.00 77.62 217 TRP A N 1
ATOM 1709 C CA . TRP A 1 217 ? 18.506 -5.389 -8.244 1.00 77.62 217 TRP A CA 1
ATOM 1710 C C . TRP A 1 217 ? 18.612 -4.409 -7.075 1.00 77.62 217 TRP A C 1
ATOM 1712 O O . TRP A 1 217 ? 17.588 -4.045 -6.498 1.00 77.62 217 TRP A O 1
ATOM 1722 N N . PRO A 1 218 ? 19.814 -3.974 -6.679 1.00 78.81 218 PRO A N 1
ATOM 1723 C CA . PRO A 1 218 ? 19.944 -2.919 -5.686 1.00 78.81 218 PRO A CA 1
ATOM 1724 C C . PRO A 1 218 ? 19.400 -1.576 -6.188 1.00 78.81 218 PRO A C 1
ATOM 1726 O O . PRO A 1 218 ? 19.471 -1.275 -7.376 1.00 78.81 218 PRO A O 1
ATOM 1729 N N . GLY A 1 219 ? 18.916 -0.734 -5.271 1.00 76.69 219 GLY A N 1
ATOM 1730 C CA . GLY A 1 219 ? 18.361 0.593 -5.595 1.00 76.69 219 GLY A CA 1
ATOM 1731 C C . GLY A 1 219 ? 19.334 1.566 -6.262 1.00 76.69 219 GLY A C 1
ATOM 1732 O O . GLY A 1 219 ? 18.906 2.537 -6.864 1.00 76.69 219 GLY A O 1
ATOM 1733 N N . SER A 1 220 ? 20.639 1.304 -6.174 1.00 77.06 220 SER A N 1
ATOM 1734 C CA . SER A 1 220 ? 21.670 2.067 -6.881 1.00 77.06 220 SER A CA 1
ATOM 1735 C C . SER A 1 220 ? 21.759 1.737 -8.376 1.00 77.06 220 SER A C 1
ATOM 1737 O O . SER A 1 220 ? 22.505 2.400 -9.088 1.00 77.06 220 SER A O 1
ATOM 1739 N N . CYS A 1 221 ? 21.075 0.690 -8.849 1.00 79.44 221 CYS A N 1
ATOM 1740 C CA . CYS A 1 221 ? 21.102 0.299 -10.256 1.00 79.44 221 CYS A CA 1
ATOM 1741 C C . CYS A 1 221 ? 20.173 1.197 -11.070 1.00 79.44 221 CYS A C 1
ATOM 1743 O O . CYS A 1 221 ? 18.986 1.259 -10.735 1.00 79.44 221 CYS A O 1
ATOM 1745 N N . PRO A 1 222 ? 20.664 1.817 -12.156 1.00 82.69 222 PRO A N 1
ATOM 1746 C CA . PRO A 1 222 ? 19.809 2.524 -13.096 1.00 82.69 222 PRO A CA 1
ATOM 1747 C C . PRO A 1 222 ? 18.786 1.579 -13.729 1.00 82.69 222 PRO A C 1
ATOM 1749 O O . PRO A 1 222 ? 19.117 0.447 -14.097 1.00 82.69 222 PRO A O 1
ATOM 1752 N N . ASP A 1 223 ? 17.558 2.055 -13.928 1.00 84.75 223 ASP A N 1
ATOM 1753 C CA . ASP A 1 223 ? 16.492 1.230 -14.506 1.00 84.75 223 ASP A CA 1
ATOM 1754 C C . ASP A 1 223 ? 16.825 0.750 -15.929 1.00 84.75 223 ASP A C 1
ATOM 1756 O O . ASP A 1 223 ? 16.437 -0.347 -16.331 1.00 84.75 223 ASP A O 1
ATOM 1760 N N . SER A 1 224 ? 17.595 1.536 -16.686 1.00 85.81 224 SER A N 1
ATOM 1761 C CA . SER A 1 224 ? 18.077 1.165 -18.019 1.00 85.81 224 SER A CA 1
ATOM 1762 C C . SER A 1 224 ? 19.003 -0.056 -17.992 1.00 85.81 224 SER A C 1
ATOM 1764 O O . SER A 1 224 ? 18.923 -0.898 -18.883 1.00 85.81 224 SER A O 1
ATOM 1766 N N . THR A 1 225 ? 19.824 -0.216 -16.951 1.00 86.56 225 THR A N 1
ATOM 1767 C CA . THR A 1 225 ? 20.648 -1.418 -16.751 1.00 86.56 225 THR A CA 1
ATOM 1768 C C . THR A 1 225 ? 19.772 -2.628 -16.441 1.00 86.56 225 THR A C 1
ATOM 1770 O O . THR A 1 225 ? 19.952 -3.692 -17.024 1.00 86.56 225 THR A O 1
ATOM 1773 N N . ILE A 1 226 ? 18.764 -2.460 -15.581 1.00 86.69 226 ILE A N 1
ATOM 1774 C CA . ILE A 1 226 ? 17.815 -3.535 -15.251 1.00 86.69 226 ILE A CA 1
ATOM 1775 C C . ILE A 1 226 ? 17.035 -3.967 -16.502 1.00 86.69 226 ILE A C 1
ATOM 1777 O O . ILE A 1 226 ? 16.787 -5.156 -16.699 1.00 86.69 226 ILE A O 1
ATOM 1781 N N . TYR A 1 227 ? 16.698 -3.014 -17.379 1.00 87.75 227 TYR A N 1
ATOM 1782 C CA . TYR A 1 227 ? 16.050 -3.290 -18.661 1.00 87.75 227 TYR A CA 1
ATOM 1783 C C . TYR A 1 227 ? 16.879 -4.209 -19.547 1.00 87.75 227 TYR A C 1
ATOM 1785 O O . TYR A 1 227 ? 16.358 -5.192 -20.073 1.00 87.75 227 TYR A O 1
ATOM 1793 N N . GLN A 1 228 ? 18.171 -3.913 -19.690 1.00 86.38 228 GLN A N 1
ATOM 1794 C CA . GLN A 1 228 ? 19.089 -4.688 -20.526 1.00 86.38 228 GLN A CA 1
ATOM 1795 C C . GLN A 1 228 ? 19.211 -6.147 -20.077 1.00 86.38 228 GLN A C 1
ATOM 1797 O O . GLN A 1 228 ? 19.560 -7.000 -20.885 1.00 86.38 228 GLN A O 1
ATOM 1802 N N . GLU A 1 229 ? 18.874 -6.455 -18.827 1.00 85.81 229 GLU A N 1
ATOM 1803 C CA . GLU A 1 229 ? 18.883 -7.815 -18.285 1.00 85.81 229 GLU A CA 1
ATOM 1804 C C . GLU A 1 229 ? 17.560 -8.567 -18.474 1.00 85.81 229 GLU A C 1
ATOM 1806 O O . GLU A 1 229 ? 17.522 -9.793 -18.363 1.00 85.81 229 GLU A O 1
ATOM 1811 N N . LYS A 1 230 ? 16.464 -7.879 -18.817 1.00 83.12 230 LYS A N 1
ATOM 1812 C CA . LYS A 1 230 ? 15.192 -8.547 -19.115 1.00 83.12 230 LYS A CA 1
ATOM 1813 C C . LYS A 1 230 ? 15.263 -9.366 -20.398 1.00 83.12 230 LYS A C 1
ATOM 1815 O O . LYS A 1 230 ? 15.805 -8.929 -21.403 1.00 83.12 230 LYS A O 1
ATOM 1820 N N . THR A 1 231 ? 14.560 -10.495 -20.422 1.00 85.06 231 THR A N 1
ATOM 1821 C CA . THR A 1 231 ? 14.396 -11.318 -21.631 1.00 85.06 231 THR A CA 1
ATOM 1822 C C . THR A 1 231 ? 13.856 -10.513 -22.815 1.00 85.06 231 THR A C 1
ATOM 1824 O O . THR A 1 231 ? 14.344 -10.669 -23.926 1.00 85.06 231 THR A O 1
ATOM 1827 N N . LEU A 1 232 ? 12.907 -9.601 -22.573 1.00 87.38 232 LEU A N 1
ATOM 1828 C CA . LEU A 1 232 ? 12.287 -8.782 -23.621 1.00 87.38 232 LEU A CA 1
ATOM 1829 C C . LEU A 1 232 ? 13.207 -7.709 -24.226 1.00 87.38 232 LEU A C 1
ATOM 1831 O O . LEU A 1 232 ? 12.859 -7.153 -25.261 1.00 87.38 232 LEU A O 1
ATOM 1835 N N . SER A 1 233 ? 14.359 -7.409 -23.612 1.00 85.69 233 SER A N 1
ATOM 1836 C CA . SER A 1 233 ? 15.353 -6.507 -24.211 1.00 85.69 233 SER A CA 1
ATOM 1837 C C . SER A 1 233 ? 16.364 -7.243 -25.089 1.00 85.69 233 SER A C 1
ATOM 1839 O O . SER A 1 233 ? 17.044 -6.608 -25.894 1.00 85.69 233 SER A O 1
ATOM 1841 N N . LYS A 1 234 ? 16.460 -8.576 -24.971 1.00 87.19 234 LYS A N 1
ATOM 1842 C CA . LYS A 1 234 ? 17.386 -9.394 -25.757 1.00 87.19 234 LYS A CA 1
ATOM 1843 C C . LYS A 1 234 ? 16.795 -9.658 -27.142 1.00 87.19 234 LYS A C 1
ATOM 1845 O O . LYS A 1 234 ? 15.709 -10.224 -27.255 1.00 87.19 234 LYS A O 1
ATOM 1850 N N . ASP A 1 235 ? 17.549 -9.317 -28.183 1.00 85.44 235 ASP A N 1
ATOM 1851 C CA . ASP A 1 235 ? 17.102 -9.378 -29.582 1.00 85.44 235 ASP A CA 1
ATOM 1852 C C . ASP A 1 235 ? 16.493 -10.729 -29.981 1.00 85.44 235 ASP A C 1
ATOM 1854 O O . ASP A 1 235 ? 15.430 -10.768 -30.595 1.00 85.44 235 ASP A O 1
ATOM 1858 N N . VAL A 1 236 ? 17.097 -11.836 -29.531 1.00 85.06 236 VAL A N 1
ATOM 1859 C CA . VAL A 1 236 ? 16.646 -13.212 -29.814 1.00 85.06 236 VAL A CA 1
ATOM 1860 C C . VAL A 1 236 ? 15.191 -13.459 -29.397 1.00 85.06 236 VAL A C 1
ATOM 1862 O O . VAL A 1 236 ? 14.499 -14.262 -30.017 1.00 85.06 236 VAL A O 1
ATOM 1865 N N . PHE A 1 237 ? 14.704 -12.768 -28.363 1.00 85.19 237 PHE A N 1
ATOM 1866 C CA . PHE A 1 237 ? 13.364 -12.986 -27.822 1.00 85.19 237 PHE A CA 1
ATOM 1867 C C . PHE A 1 237 ? 12.360 -11.888 -28.191 1.00 85.19 237 PHE A C 1
ATOM 1869 O O . PHE A 1 237 ? 11.171 -12.058 -27.922 1.00 85.19 237 PHE A O 1
ATOM 1876 N N . LYS A 1 238 ? 12.780 -10.787 -28.834 1.00 86.19 238 LYS A N 1
ATOM 1877 C CA . LYS A 1 238 ? 11.897 -9.643 -29.137 1.00 86.19 238 LYS A CA 1
ATOM 1878 C C . LYS A 1 238 ? 10.684 -10.031 -29.980 1.00 86.19 238 LYS A C 1
ATOM 1880 O O . LYS A 1 238 ? 9.576 -9.606 -29.665 1.00 86.19 238 LYS A O 1
ATOM 1885 N N . HIS A 1 239 ? 10.857 -10.902 -30.973 1.00 84.38 239 HIS A N 1
ATOM 1886 C CA . HIS A 1 239 ? 9.761 -11.377 -31.829 1.00 84.38 239 HIS A CA 1
ATOM 1887 C C . HIS A 1 239 ? 8.660 -12.142 -31.074 1.00 84.38 239 HIS A C 1
ATOM 1889 O O . HIS A 1 239 ? 7.539 -12.232 -31.563 1.00 84.38 239 HIS A O 1
ATOM 1895 N N . GLY A 1 240 ? 8.958 -12.677 -29.884 1.00 85.00 240 GLY A N 1
ATOM 1896 C CA . GLY A 1 240 ? 7.964 -13.321 -29.020 1.00 85.00 240 GLY A CA 1
ATOM 1897 C C . GLY A 1 240 ? 7.162 -12.345 -28.153 1.00 85.00 240 GLY A C 1
ATOM 1898 O O . GLY A 1 240 ? 6.125 -12.729 -27.619 1.00 85.00 240 GLY A O 1
ATOM 1899 N N . PHE A 1 241 ? 7.624 -11.098 -28.005 1.00 85.75 241 PHE A N 1
ATOM 1900 C CA . PHE A 1 241 ? 6.999 -10.084 -27.145 1.00 85.75 241 PHE A CA 1
ATOM 1901 C C . PHE A 1 241 ? 6.388 -8.914 -27.921 1.00 85.75 241 PHE A C 1
ATOM 1903 O O . PHE A 1 241 ? 5.422 -8.316 -27.449 1.00 85.75 241 PHE A O 1
ATOM 1910 N N . PHE A 1 242 ? 6.930 -8.586 -29.095 1.00 87.81 242 PHE A N 1
ATOM 1911 C CA .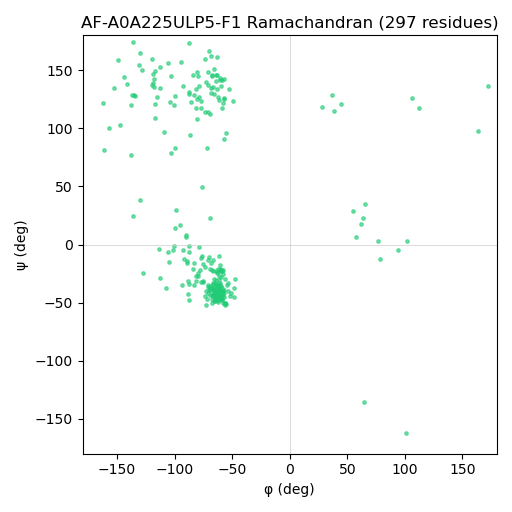 PHE A 1 242 ? 6.506 -7.452 -29.910 1.00 87.81 242 PHE A CA 1
ATOM 1912 C C . PHE A 1 242 ? 5.958 -7.933 -31.253 1.00 87.81 242 PHE A C 1
ATOM 1914 O O . PHE A 1 242 ? 6.660 -8.571 -32.037 1.00 87.81 242 PHE A O 1
ATOM 1921 N N . SER A 1 243 ? 4.698 -7.597 -31.532 1.00 85.38 243 SER A N 1
ATOM 1922 C CA . SER A 1 243 ? 4.134 -7.682 -32.881 1.00 85.38 243 SER A CA 1
ATOM 1923 C C . SER A 1 243 ? 4.749 -6.611 -33.789 1.00 85.38 243 SER A C 1
ATOM 1925 O O . SER A 1 243 ? 5.355 -5.657 -33.300 1.00 85.38 243 SER A O 1
ATOM 1927 N N . SER A 1 244 ? 4.560 -6.726 -35.109 1.00 83.00 244 SER A N 1
ATOM 1928 C CA . SER A 1 244 ? 4.998 -5.692 -36.061 1.00 83.00 244 SER A CA 1
ATOM 1929 C C . SER A 1 244 ? 4.524 -4.298 -35.621 1.00 83.00 244 SER A C 1
ATOM 1931 O O . SER A 1 244 ? 3.334 -4.100 -35.373 1.00 83.00 244 SER A O 1
ATOM 1933 N N . GLY A 1 245 ? 5.466 -3.362 -35.466 1.00 80.81 245 GLY A N 1
ATOM 1934 C CA . GLY A 1 245 ? 5.210 -1.990 -35.012 1.00 80.81 245 GLY A CA 1
ATOM 1935 C C . GLY A 1 245 ? 4.965 -1.817 -33.506 1.00 80.81 245 GLY A C 1
ATOM 1936 O O . GLY A 1 245 ? 4.687 -0.703 -33.073 1.00 80.81 245 GLY A O 1
ATOM 1937 N N . GLY A 1 246 ? 5.053 -2.877 -32.699 1.00 85.06 246 GLY A N 1
ATOM 1938 C CA . GLY A 1 246 ? 4.902 -2.805 -31.245 1.00 85.06 246 GLY A CA 1
ATOM 1939 C C . GLY A 1 246 ? 6.164 -2.293 -30.547 1.00 85.06 246 GLY A C 1
ATOM 1940 O O . GLY A 1 246 ? 7.268 -2.737 -30.853 1.00 85.06 246 GLY A O 1
ATOM 1941 N N . TYR A 1 247 ? 6.000 -1.397 -29.570 1.00 88.00 247 TYR A N 1
ATOM 1942 C CA . TYR A 1 247 ? 7.108 -0.819 -28.807 1.00 88.00 247 TYR A CA 1
ATOM 1943 C C . TYR A 1 247 ? 6.716 -0.468 -27.368 1.00 88.00 247 TYR A C 1
ATOM 1945 O O . TYR A 1 247 ? 5.541 -0.293 -27.043 1.00 88.00 247 TYR A O 1
ATOM 1953 N N . LEU A 1 248 ? 7.717 -0.361 -26.494 1.00 89.31 248 LEU A N 1
ATOM 1954 C CA . LEU A 1 248 ? 7.584 0.162 -25.140 1.00 89.31 248 LEU A CA 1
ATOM 1955 C C . LEU A 1 248 ? 7.888 1.654 -25.113 1.00 89.31 248 LEU A C 1
ATOM 1957 O O . LEU A 1 248 ? 8.894 2.106 -25.659 1.00 89.31 248 LEU A O 1
ATOM 1961 N N . LEU A 1 249 ? 7.056 2.397 -24.391 1.00 88.31 249 LEU A N 1
ATOM 1962 C CA . LEU A 1 249 ? 7.378 3.748 -23.957 1.00 88.31 249 LEU A CA 1
ATOM 1963 C C . LEU A 1 249 ? 8.217 3.672 -22.683 1.00 88.31 249 LEU A C 1
ATOM 1965 O O . LEU A 1 249 ? 7.841 2.994 -21.724 1.00 88.31 249 LEU A O 1
ATOM 1969 N N . ALA A 1 250 ? 9.348 4.367 -22.678 1.00 85.94 250 ALA A N 1
ATOM 1970 C CA . ALA A 1 250 ? 10.273 4.379 -21.555 1.00 85.94 250 ALA A CA 1
ATOM 1971 C C . ALA A 1 250 ? 10.661 5.807 -21.165 1.00 85.94 250 ALA A C 1
ATOM 1973 O O . ALA A 1 250 ? 10.441 6.761 -21.911 1.00 85.94 250 ALA A O 1
ATOM 1974 N N . ASP A 1 251 ? 11.244 5.965 -19.979 1.00 82.56 251 ASP A N 1
ATOM 1975 C CA . ASP A 1 251 ? 11.765 7.264 -19.559 1.00 82.56 251 ASP A CA 1
ATOM 1976 C C . ASP A 1 251 ? 12.988 7.674 -20.394 1.00 82.56 251 ASP A C 1
ATOM 1978 O O . ASP A 1 251 ? 13.658 6.835 -20.999 1.00 82.56 251 ASP A O 1
ATOM 1982 N N . SER A 1 252 ? 13.326 8.960 -20.377 1.00 80.88 252 SER A N 1
ATOM 1983 C CA . SER A 1 252 ? 14.454 9.526 -21.120 1.00 80.88 252 SER A CA 1
ATOM 1984 C C . SER A 1 252 ? 15.793 8.876 -20.758 1.00 80.88 252 SER A C 1
ATOM 1986 O O . SER A 1 252 ? 16.701 8.836 -21.583 1.00 80.88 252 SER A O 1
ATOM 1988 N N . ALA A 1 253 ? 15.937 8.302 -19.561 1.00 81.50 253 ALA A N 1
ATOM 1989 C CA . ALA A 1 253 ? 17.142 7.584 -19.144 1.00 81.50 253 ALA A CA 1
ATOM 1990 C C . ALA A 1 253 ? 17.377 6.259 -19.902 1.00 81.50 253 ALA A C 1
ATOM 1992 O O . ALA A 1 253 ? 18.488 5.726 -19.876 1.00 81.50 253 ALA A O 1
ATOM 1993 N N . TYR A 1 254 ? 16.367 5.727 -20.597 1.00 85.75 254 TYR A N 1
ATOM 1994 C CA . TYR A 1 254 ? 16.492 4.487 -21.358 1.00 85.75 254 TYR A CA 1
ATOM 1995 C C . TYR A 1 254 ? 17.157 4.734 -22.724 1.00 85.75 254 TYR A C 1
ATOM 1997 O O . TYR A 1 254 ? 17.029 5.821 -23.305 1.00 85.75 254 TYR A O 1
ATOM 2005 N N . PRO A 1 255 ? 17.914 3.755 -23.247 1.00 81.50 255 PRO A N 1
ATOM 2006 C CA . PRO A 1 255 ? 18.413 3.813 -24.613 1.00 81.50 255 PRO A CA 1
ATOM 2007 C C . PRO A 1 255 ? 17.270 3.562 -25.604 1.00 81.50 255 PRO A C 1
ATOM 2009 O O . PRO A 1 255 ? 16.425 2.698 -25.369 1.00 81.50 255 PRO A O 1
ATOM 2012 N N . ALA A 1 256 ? 17.256 4.303 -26.713 1.00 82.69 256 ALA A N 1
ATOM 2013 C CA . ALA A 1 256 ? 16.367 3.998 -27.829 1.00 82.69 256 ALA A CA 1
ATOM 2014 C C . ALA A 1 256 ? 16.852 2.726 -28.536 1.00 82.69 256 ALA A C 1
ATOM 2016 O O . ALA A 1 256 ? 18.053 2.564 -28.767 1.00 82.69 256 ALA A O 1
ATOM 2017 N N . ASP A 1 257 ? 15.928 1.839 -28.893 1.00 84.19 257 ASP A N 1
ATOM 2018 C CA . ASP A 1 257 ? 16.244 0.665 -29.705 1.00 84.19 257 ASP A CA 1
ATOM 2019 C C . ASP A 1 257 ? 16.162 1.033 -31.187 1.00 84.19 257 ASP A C 1
ATOM 2021 O O . ASP A 1 257 ? 15.091 1.012 -31.781 1.00 84.19 257 ASP A O 1
ATOM 2025 N N . LEU A 1 258 ? 17.295 1.389 -31.788 1.00 80.44 258 LEU A N 1
ATOM 2026 C CA . LEU A 1 258 ? 17.339 1.815 -33.191 1.00 80.44 258 LEU A CA 1
ATOM 2027 C C . LEU A 1 258 ? 17.215 0.649 -34.182 1.00 80.44 258 LEU A C 1
ATOM 2029 O O . LEU A 1 258 ? 16.936 0.884 -35.354 1.00 80.44 258 LEU A O 1
ATOM 2033 N N . THR A 1 259 ? 17.422 -0.591 -33.730 1.00 81.06 259 THR A N 1
ATOM 2034 C CA . THR A 1 259 ? 17.472 -1.769 -34.605 1.00 81.06 259 THR A CA 1
ATOM 2035 C C . THR A 1 259 ? 16.083 -2.349 -34.836 1.00 81.06 259 THR A C 1
ATOM 2037 O O . THR A 1 259 ? 15.710 -2.617 -35.974 1.00 81.06 259 THR A O 1
ATOM 2040 N N . TYR A 1 260 ? 15.306 -2.529 -33.764 1.00 81.75 260 TYR A N 1
ATOM 2041 C CA . TYR A 1 260 ? 13.965 -3.126 -33.840 1.00 81.75 260 TYR A CA 1
ATOM 2042 C C . TYR A 1 260 ? 12.848 -2.145 -33.479 1.00 81.75 260 TYR A C 1
ATOM 2044 O O . TYR A 1 260 ? 11.676 -2.501 -33.566 1.00 81.75 260 TYR A O 1
ATOM 2052 N N . ASN A 1 261 ? 13.195 -0.920 -33.066 1.00 84.75 261 ASN A N 1
ATOM 2053 C CA . ASN A 1 261 ? 12.254 0.110 -32.629 1.00 84.75 261 ASN A CA 1
ATOM 2054 C C . ASN A 1 261 ? 11.321 -0.340 -31.491 1.00 84.75 261 ASN A C 1
ATOM 2056 O O . ASN A 1 261 ? 10.205 0.150 -31.380 1.00 84.75 261 ASN A O 1
ATOM 2060 N N . THR A 1 262 ? 11.759 -1.271 -30.633 1.00 87.38 262 THR A N 1
ATOM 2061 C CA . THR A 1 262 ? 10.916 -1.828 -29.557 1.00 87.38 262 THR A CA 1
ATOM 2062 C C . THR A 1 262 ? 10.948 -1.030 -28.252 1.00 87.38 262 THR A C 1
ATOM 2064 O O . THR A 1 262 ? 10.180 -1.324 -27.337 1.00 87.38 262 THR A O 1
ATOM 2067 N N . VAL A 1 263 ? 11.800 -0.004 -28.148 1.00 87.88 263 VAL A N 1
ATOM 2068 C CA . VAL A 1 263 ? 11.871 0.913 -26.998 1.00 87.88 263 VAL A CA 1
ATOM 2069 C C . VAL A 1 263 ? 12.038 2.336 -27.491 1.00 87.88 263 VAL A C 1
ATOM 2071 O O . VAL A 1 263 ? 13.044 2.664 -28.123 1.00 87.88 263 VAL A O 1
ATOM 2074 N N . VAL A 1 264 ? 11.077 3.183 -27.136 1.00 85.69 264 VAL A N 1
ATOM 2075 C CA . VAL A 1 264 ? 11.062 4.602 -27.480 1.00 85.69 264 VAL A CA 1
ATOM 2076 C C . VAL A 1 264 ? 11.124 5.422 -26.184 1.00 85.69 264 VAL A C 1
ATOM 2078 O O . VAL A 1 264 ? 10.158 5.422 -25.413 1.00 85.69 264 VAL A O 1
ATOM 2081 N N . PRO A 1 265 ? 12.257 6.089 -25.890 1.00 83.00 265 PRO A N 1
ATOM 2082 C CA . PRO A 1 265 ? 12.403 6.905 -24.695 1.00 83.00 265 PRO A CA 1
ATOM 2083 C C . PRO A 1 265 ? 11.739 8.274 -24.862 1.00 83.00 265 PRO A C 1
ATOM 2085 O O . PRO A 1 265 ? 11.802 8.894 -25.924 1.00 83.00 265 PRO A O 1
ATOM 2088 N N . ALA A 1 266 ? 11.175 8.787 -23.772 1.00 77.12 266 ALA A N 1
ATOM 2089 C CA . ALA A 1 266 ? 10.656 10.146 -23.691 1.00 77.12 266 ALA A CA 1
ATOM 2090 C C . ALA A 1 266 ? 11.741 11.185 -24.013 1.00 77.12 266 ALA A C 1
ATOM 2092 O O . ALA A 1 266 ? 12.892 11.026 -23.597 1.00 77.12 266 ALA A O 1
ATOM 2093 N N . TYR A 1 267 ? 11.375 12.267 -24.708 1.00 69.69 267 TYR A N 1
ATOM 2094 C CA . TYR A 1 267 ? 12.252 13.414 -25.001 1.00 69.69 267 TYR A CA 1
ATOM 2095 C C . TYR A 1 267 ? 13.556 13.094 -25.762 1.00 69.69 267 TYR A C 1
ATOM 2097 O O . TYR A 1 267 ? 14.389 13.977 -25.954 1.00 69.69 267 TYR A O 1
ATOM 2105 N N . LYS A 1 268 ? 13.742 11.852 -26.224 1.00 63.22 268 LYS A N 1
ATOM 2106 C CA . LYS A 1 268 ? 14.841 11.432 -27.095 1.00 63.22 268 LYS A CA 1
ATOM 2107 C C . LYS A 1 268 ? 14.258 11.160 -28.469 1.00 63.22 268 LYS A C 1
ATOM 2109 O O . LYS A 1 268 ? 13.676 10.106 -28.707 1.00 63.22 268 LYS A O 1
ATOM 2114 N N . SER A 1 269 ? 14.353 12.141 -29.358 1.00 53.03 269 SER A N 1
ATOM 2115 C CA . SER A 1 269 ? 13.736 12.026 -30.669 1.00 53.03 269 SER A CA 1
ATOM 2116 C C . SER A 1 269 ? 14.672 11.349 -31.673 1.00 53.03 269 SER A C 1
ATOM 2118 O O . SER A 1 269 ? 15.810 11.761 -31.882 1.00 53.03 269 SER A O 1
ATOM 2120 N N . ASN A 1 270 ? 14.134 10.338 -32.354 1.00 52.69 270 ASN A N 1
ATOM 2121 C CA . ASN A 1 270 ? 14.506 10.035 -33.739 1.00 52.69 270 ASN A CA 1
ATOM 2122 C C . ASN A 1 270 ? 13.638 10.850 -34.731 1.00 52.69 270 ASN A C 1
ATOM 2124 O O . ASN A 1 270 ? 13.799 10.733 -35.941 1.00 52.69 270 ASN A O 1
ATOM 2128 N N . MET A 1 271 ? 12.694 11.656 -34.221 1.00 54.47 271 MET A N 1
ATOM 2129 C CA . MET A 1 271 ? 11.711 12.453 -34.971 1.00 54.47 271 MET A CA 1
ATOM 2130 C C . MET A 1 271 ? 12.087 13.948 -34.957 1.00 54.47 271 MET A C 1
ATOM 2132 O O . MET A 1 271 ? 12.812 14.393 -34.065 1.00 54.47 271 MET A O 1
ATOM 2136 N N . LYS A 1 272 ? 11.629 14.731 -35.945 1.00 49.66 272 LYS A N 1
ATOM 2137 C CA . LYS A 1 272 ? 11.888 16.182 -36.073 1.00 49.66 272 LYS A CA 1
ATOM 2138 C C . LYS A 1 272 ? 10.563 16.964 -36.058 1.00 49.66 272 LYS A C 1
ATOM 2140 O O . LYS A 1 272 ? 9.657 16.579 -36.782 1.00 49.66 272 LYS A O 1
ATOM 2145 N N . GLY A 1 273 ? 10.491 18.090 -35.336 1.00 59.94 273 GLY A N 1
ATOM 2146 C CA . GLY A 1 273 ? 9.393 19.077 -35.434 1.00 59.94 273 GLY A CA 1
ATOM 2147 C C . GLY A 1 273 ? 8.320 19.015 -34.331 1.00 59.94 273 GLY A C 1
ATOM 2148 O O . GLY A 1 273 ? 8.561 18.440 -33.270 1.00 59.94 273 GLY A O 1
ATOM 2149 N N . ASN A 1 274 ? 7.150 19.624 -34.594 1.00 55.22 274 ASN A N 1
ATOM 2150 C CA . ASN A 1 274 ? 6.001 19.745 -33.669 1.00 55.22 274 ASN A CA 1
ATOM 2151 C C . ASN A 1 274 ? 5.441 18.392 -33.187 1.00 55.22 274 ASN A C 1
ATOM 2153 O O . ASN A 1 274 ? 4.891 18.319 -32.093 1.00 55.22 274 ASN A O 1
ATOM 2157 N N . ASP A 1 275 ? 5.669 17.306 -33.932 1.00 66.06 275 ASP A N 1
ATOM 2158 C CA . ASP A 1 275 ? 5.267 15.944 -33.548 1.00 66.06 275 ASP A CA 1
ATOM 2159 C C . ASP A 1 275 ? 5.901 15.474 -32.226 1.00 66.06 275 ASP A C 1
ATOM 2161 O O . ASP A 1 275 ? 5.382 14.579 -31.562 1.00 66.06 275 ASP A O 1
ATOM 2165 N N . ILE A 1 276 ? 7.027 16.069 -31.813 1.00 68.06 276 ILE A N 1
ATOM 2166 C CA . ILE A 1 276 ? 7.716 15.718 -30.564 1.00 68.06 276 ILE A CA 1
ATOM 2167 C C . ILE A 1 276 ? 6.917 16.186 -29.341 1.00 68.06 276 ILE A C 1
ATOM 2169 O O . ILE A 1 276 ? 6.914 15.504 -28.316 1.00 68.06 276 ILE A O 1
ATOM 2173 N N . GLU A 1 277 ? 6.259 17.342 -29.419 1.00 73.69 277 GLU A N 1
ATOM 2174 C CA . GLU A 1 277 ? 5.529 17.921 -28.287 1.00 73.69 277 GLU A CA 1
ATOM 2175 C C . GLU A 1 277 ? 4.232 17.149 -28.017 1.00 73.69 277 GLU A C 1
ATOM 2177 O O . GLU A 1 277 ? 3.982 16.729 -26.882 1.00 73.69 277 GLU A O 1
ATOM 2182 N N . ASP A 1 278 ? 3.486 16.826 -29.074 1.00 76.00 278 ASP A N 1
ATOM 2183 C CA . ASP A 1 278 ? 2.292 15.977 -29.001 1.00 76.00 278 ASP A CA 1
ATOM 2184 C C . ASP A 1 278 ? 2.638 14.555 -28.534 1.00 76.00 278 ASP A C 1
ATOM 2186 O O . ASP A 1 278 ? 1.972 13.984 -27.660 1.00 76.00 278 ASP A O 1
ATOM 2190 N N . PHE A 1 279 ? 3.738 13.992 -29.045 1.00 76.56 279 PHE A N 1
ATOM 2191 C CA . PHE A 1 279 ? 4.233 12.683 -28.625 1.00 76.56 279 PHE A CA 1
ATOM 2192 C C . PHE A 1 279 ? 4.637 12.662 -27.145 1.00 76.56 279 PHE A C 1
ATOM 2194 O O . PHE A 1 279 ? 4.245 11.757 -26.401 1.00 76.56 279 PHE A O 1
ATOM 2201 N N . ASN A 1 280 ? 5.373 13.673 -26.677 1.00 79.38 280 ASN A N 1
ATOM 2202 C CA . ASN A 1 280 ? 5.764 13.772 -25.271 1.00 79.38 280 ASN A CA 1
ATOM 2203 C C . ASN A 1 280 ? 4.555 14.000 -24.353 1.00 79.38 280 ASN A C 1
ATOM 2205 O O . ASN A 1 280 ? 4.530 13.461 -23.244 1.00 79.38 280 ASN A O 1
ATOM 2209 N N . THR A 1 281 ? 3.531 14.720 -24.816 1.00 82.00 281 THR A N 1
ATOM 2210 C CA . THR A 1 281 ? 2.259 14.873 -24.093 1.00 82.00 281 THR A CA 1
ATOM 2211 C C . THR A 1 281 ? 1.559 13.522 -23.925 1.00 82.00 281 THR A C 1
ATOM 2213 O O . THR A 1 281 ? 1.150 13.158 -22.818 1.00 82.00 281 THR A O 1
ATOM 2216 N N . CYS A 1 282 ? 1.512 12.705 -24.982 1.00 80.44 282 CYS A N 1
ATOM 2217 C CA . CYS A 1 282 ? 0.977 11.342 -24.913 1.00 80.44 282 CYS A CA 1
ATOM 2218 C C . CYS A 1 282 ? 1.777 10.446 -23.951 1.00 80.44 282 CYS A C 1
ATOM 2220 O O . CYS A 1 282 ? 1.194 9.685 -23.173 1.00 80.44 282 CYS A O 1
ATOM 2222 N N . ILE A 1 283 ? 3.111 10.558 -23.946 1.00 82.06 283 ILE A N 1
ATOM 2223 C CA . ILE A 1 283 ? 3.963 9.844 -22.986 1.00 82.06 283 ILE A CA 1
ATOM 2224 C C . ILE A 1 283 ? 3.661 10.280 -21.553 1.00 82.06 283 ILE A C 1
ATOM 2226 O O . ILE A 1 283 ? 3.563 9.421 -20.677 1.00 82.06 283 ILE A O 1
ATOM 2230 N N . ALA A 1 284 ? 3.498 11.578 -21.292 1.00 81.44 284 ALA A N 1
ATOM 2231 C CA . ALA A 1 284 ? 3.180 12.073 -19.955 1.00 81.44 284 ALA A CA 1
ATOM 2232 C C . ALA A 1 284 ? 1.891 11.427 -19.415 1.00 81.44 284 ALA A C 1
ATOM 2234 O O . ALA A 1 284 ? 1.864 10.961 -18.277 1.00 81.44 284 ALA A O 1
ATOM 2235 N N . HIS A 1 285 ? 0.865 11.274 -20.257 1.00 82.00 285 HIS A N 1
ATOM 2236 C CA . HIS A 1 285 ? -0.365 10.566 -19.891 1.00 82.00 285 HIS A CA 1
ATOM 2237 C C . HIS A 1 285 ? -0.117 9.074 -19.600 1.00 82.00 285 HIS A C 1
ATOM 2239 O O . HIS A 1 285 ? -0.641 8.529 -18.625 1.00 82.00 285 HIS A O 1
ATOM 2245 N N . ALA A 1 286 ? 0.719 8.406 -20.400 1.00 82.12 286 ALA A N 1
ATOM 2246 C CA . ALA A 1 286 ? 1.100 7.014 -20.156 1.00 82.12 286 ALA A CA 1
ATOM 2247 C C . ALA A 1 286 ? 1.901 6.836 -18.848 1.00 82.12 286 ALA A C 1
ATOM 2249 O O . ALA A 1 286 ? 1.733 5.831 -18.152 1.00 82.12 286 ALA A O 1
ATOM 2250 N N . ARG A 1 287 ? 2.726 7.820 -18.456 1.00 82.44 287 ARG A N 1
ATOM 2251 C CA . ARG A 1 287 ? 3.458 7.806 -17.174 1.00 82.44 287 ARG A CA 1
ATOM 2252 C C . ARG A 1 287 ? 2.507 7.810 -15.983 1.00 82.44 287 ARG A C 1
ATOM 2254 O O . ARG A 1 287 ? 2.703 7.007 -15.074 1.00 82.44 287 ARG A O 1
ATOM 2261 N N . VAL A 1 288 ? 1.434 8.603 -16.030 1.00 84.06 288 VAL A N 1
ATOM 2262 C CA . VAL A 1 288 ? 0.402 8.620 -14.975 1.00 84.06 288 VAL A CA 1
ATOM 2263 C C . VAL A 1 288 ? -0.228 7.234 -14.792 1.00 84.06 288 VAL A C 1
ATOM 2265 O O . VAL A 1 288 ? -0.437 6.785 -13.665 1.00 84.06 288 VAL A O 1
ATOM 2268 N N . LEU A 1 289 ? -0.488 6.503 -15.884 1.00 83.88 289 LEU A N 1
ATOM 2269 C CA . LEU A 1 289 ? -1.003 5.130 -15.809 1.00 83.88 289 LEU A CA 1
ATOM 2270 C C . LEU A 1 289 ? -0.004 4.172 -15.147 1.00 83.88 289 LEU A C 1
ATOM 2272 O O . LEU A 1 289 ? -0.405 3.350 -14.316 1.00 83.88 289 LEU A O 1
ATOM 2276 N N . ASN A 1 290 ? 1.284 4.281 -15.480 1.00 83.50 290 ASN A N 1
ATOM 2277 C CA . ASN A 1 290 ? 2.335 3.467 -14.869 1.00 83.50 290 ASN A CA 1
ATOM 2278 C C . ASN A 1 290 ? 2.483 3.766 -13.373 1.00 83.50 290 ASN A C 1
ATOM 2280 O O . ASN A 1 290 ? 2.495 2.835 -12.566 1.00 83.50 290 ASN A O 1
ATOM 2284 N N . GLU A 1 291 ? 2.524 5.042 -12.991 1.00 85.25 291 GLU A N 1
ATOM 2285 C CA . GLU A 1 291 ? 2.604 5.475 -11.593 1.00 85.25 291 GLU A CA 1
ATOM 2286 C C . GLU A 1 291 ? 1.399 4.998 -10.787 1.00 85.25 291 GLU A C 1
ATOM 2288 O O . GLU A 1 291 ? 1.572 4.439 -9.705 1.00 85.25 291 GLU A O 1
ATOM 2293 N N . HIS A 1 292 ? 0.189 5.117 -11.337 1.00 82.50 292 HIS A N 1
ATOM 2294 C CA . HIS A 1 292 ? -1.017 4.609 -10.692 1.00 82.50 292 HIS A CA 1
ATOM 2295 C C . HIS A 1 292 ? -0.988 3.081 -10.547 1.00 82.50 292 HIS A C 1
ATOM 2297 O O . HIS A 1 292 ? -1.382 2.547 -9.513 1.00 82.50 292 HIS A O 1
ATOM 2303 N N . THR A 1 293 ? -0.517 2.352 -11.562 1.00 83.38 293 THR A N 1
ATOM 2304 C CA . THR A 1 293 ? -0.410 0.883 -11.503 1.00 83.38 293 THR A CA 1
ATOM 2305 C C . THR A 1 293 ? 0.584 0.443 -10.427 1.00 83.38 293 THR A C 1
ATOM 2307 O O . THR A 1 293 ? 0.291 -0.450 -9.633 1.00 83.38 293 THR A O 1
ATOM 2310 N N . ILE A 1 294 ? 1.740 1.108 -10.347 1.00 82.25 294 ILE A N 1
ATOM 2311 C CA . ILE A 1 294 ? 2.745 0.866 -9.304 1.00 82.25 294 ILE A CA 1
ATOM 2312 C C . ILE A 1 294 ? 2.216 1.291 -7.926 1.00 82.25 294 ILE A C 1
ATOM 2314 O O . ILE A 1 294 ? 2.490 0.616 -6.939 1.00 82.25 294 ILE A O 1
ATOM 2318 N N . GLY A 1 295 ? 1.449 2.380 -7.847 1.00 82.12 295 GLY A N 1
ATOM 2319 C CA . GLY A 1 295 ? 0.794 2.838 -6.623 1.00 82.12 295 GLY A CA 1
ATOM 2320 C C . GLY A 1 295 ? -0.173 1.795 -6.065 1.00 82.12 295 GLY A C 1
ATOM 2321 O O . GLY A 1 295 ? -0.082 1.454 -4.892 1.00 82.12 295 GLY A O 1
ATOM 2322 N N . VAL A 1 296 ? -1.020 1.210 -6.919 1.00 80.50 296 VAL A N 1
ATOM 2323 C CA . VAL A 1 296 ? -1.914 0.102 -6.536 1.00 80.50 296 VAL A CA 1
ATOM 2324 C C . VAL A 1 296 ? -1.127 -1.132 -6.098 1.00 80.50 296 VAL A C 1
ATOM 2326 O O . VAL A 1 296 ? -1.531 -1.790 -5.154 1.00 80.50 296 VAL A O 1
ATOM 2329 N N . LEU A 1 297 ? 0.002 -1.449 -6.740 1.00 73.75 297 LEU A N 1
ATOM 2330 C CA . LEU A 1 297 ? 0.840 -2.586 -6.337 1.00 73.75 297 LEU A CA 1
ATOM 2331 C C . LEU A 1 297 ? 1.484 -2.398 -4.949 1.00 73.75 297 LEU A C 1
ATOM 2333 O O . LEU A 1 297 ? 1.792 -3.384 -4.278 1.00 73.75 297 LEU A O 1
ATOM 2337 N N . LYS A 1 298 ? 1.753 -1.148 -4.556 1.00 72.50 298 LYS A N 1
ATOM 2338 C CA . LYS A 1 298 ? 2.373 -0.797 -3.270 1.00 72.50 298 LYS A CA 1
ATOM 2339 C C . LYS A 1 298 ? 1.381 -0.800 -2.101 1.00 72.50 298 LYS A C 1
ATOM 2341 O O . LYS A 1 298 ? 1.837 -0.963 -0.970 1.00 72.50 298 LYS A O 1
ATOM 2346 N N . ASN A 1 299 ? 0.091 -0.606 -2.377 1.00 43.94 299 ASN A N 1
ATOM 2347 C CA . ASN A 1 299 ? -0.999 -0.564 -1.396 1.00 43.94 299 ASN A CA 1
ATOM 2348 C C . ASN A 1 299 ? -1.637 -1.946 -1.192 1.00 43.94 299 ASN A C 1
ATOM 2350 O O . ASN A 1 299 ? -2.126 -2.190 -0.068 1.00 43.94 299 ASN A O 1
#

InterPro domains:
  IPR027806 Harbinger transposase-derived nuclease domain [PF13359] (183-298)

Organism: NCBI:txid4795

Foldseek 3Di:
DDPDDPLNVLLVVLVVLLVVVVVVVVPVPPDDDDDDDDDDDPDPDPPDPPSVVSVVVNVVSVVDPDPDDDDDDDFPQVVVCCVPPVVPVPDVLVVVLVVLPPPDCLQDDPDPDHGDRLSLLVVLLCQCVVDDDPSNDLVVSCVVNVDDSVSSVSSNVSVVVSCVVCCCVPPDDDDPVLQVVQQVLQVVVVRHPQRDAKDKDFDADPVLDTPDIDIDHGRPDDVQVVLCPDPCVDPVCVVVPADVPAADEAAQPHDQDPPRRRYDYQPDDPDDDPVNVVVNVVSVVVVVSVVVSVVVVVD